Protein AF-A0A832USH7-F1 (afdb_monomer)

pLDDT: mean 80.61, std 22.64, range [27.3, 98.69]

Foldseek 3Di:
DPFDWDFPDKDFDADPNDGPDIDTDTDGPPDDDDDDDPPPDDPPVCQLLQKKKKKKFFFDALQKGKAWPDKPPPVFDKDFDPVQRDGGYTIIMTMDNPQKMKTKMWIAAWGKMKMWMAGDQDADPVRHTDWHWKFWQFKDKVNHTQHNHTDIGTPVRTRMDMDTDHHRDMIMIITGIGRDDPVSVVPD

Radius of gyration: 17.92 Å; Cα contacts (8 Å, |Δi|>4): 431; chains: 1; bounding box: 54×32×53 Å

Nearest PDB structures (foldseek):
  4qaw-assembly7_G  TM=4.036E-01  e=2.651E+00  Paenibacillus barcinonensis
  4qaw-assembly5_E  TM=2.917E-01  e=1.316E+00  Paenibacillus barcinonensis
  8ts6-assembly1_B  TM=2.387E-01  e=6.899E-01  uncultured cyanophage
  4qaw-assembly1_A  TM=2.150E-01  e=1.919E+00  Paenibacillus barcinonensis
  4qaw-assembly3_C  TM=2.131E-01  e=2.381E+00  Paenibacillus barcinonensis

Secondary structure (DSSP, 8-state):
----EEEEEEEEEEETTEEEEEEEEEEE--PPS-S----PPPPGGGHHHH-EEEEEEEESSTT-EEEEEEES-TT---B--GGGEETTEEEEEEEE-SSEEEEEEEEESSEEEEEEEEE---B-TT-PBP--EEEEEEEEETTEEEE-S-EEEESSS-EEEEEEE-TT-EEEEEEEEEE--GGGGS--

Solvent-accessible surface area (backbone atoms only — not comparable to full-atom values): 10540 Å² total; per-residue (Å²): 135,88,68,58,73,45,72,77,45,72,49,75,43,69,58,96,88,37,80,79,42,73,53,59,46,66,44,67,68,86,68,83,88,88,72,75,88,76,78,75,78,74,55,78,88,51,40,69,49,36,26,45,25,39,42,37,29,25,34,55,38,55,80,14,22,65,44,80,76,42,59,73,44,83,83,39,64,74,41,67,53,71,92,47,43,48,72,43,9,34,23,37,37,38,52,39,66,75,39,54,44,44,37,32,33,31,29,38,50,58,30,36,37,38,38,34,43,22,21,51,92,44,57,51,97,85,67,48,75,54,93,41,51,27,30,36,41,36,30,27,50,72,86,42,76,80,36,83,50,82,36,83,22,22,56,90,51,49,53,73,48,76,45,80,42,49,59,67,39,73,48,39,39,40,38,31,40,42,50,66,42,83,67,76,71,70,79,122

Mean predicted aligned error: 10.5 Å

Sequence (188 aa):
LITHNKPIKYKKEVEDGEIIKIEAQWGPISYQSNYEDVEIAIPPELKPFTTARFDIKNKGTENNQIKILKNTDNKSKPRTPKWFTNKEGQGTIIESTKGKINIELQCINKGTLEIATRSIDFRDKNKKRIPLNIDLKKLTINNQPQINKNTLITHNKPIRFKKDVENNEIIKIEAEWAPITNKSLLED

Structure (mmCIF, N/CA/C/O backbone):
data_AF-A0A832USH7-F1
#
_entry.id   AF-A0A832USH7-F1
#
loop_
_atom_site.group_PDB
_atom_site.id
_atom_site.type_symbol
_atom_site.label_atom_id
_atom_site.label_alt_id
_atom_site.label_comp_id
_atom_site.label_asym_id
_atom_site.label_entity_id
_atom_site.label_seq_id
_atom_site.pdbx_PDB_ins_code
_atom_site.Cartn_x
_atom_site.Cartn_y
_atom_site.Cartn_z
_atom_site.occupancy
_atom_site.B_iso_or_equiv
_atom_site.auth_seq_id
_atom_site.auth_comp_id
_atom_site.auth_asym_id
_atom_site.auth_atom_id
_atom_site.pdbx_PDB_model_num
ATOM 1 N N . LEU A 1 1 ? 27.228 -4.276 1.245 1.00 31.11 1 LEU A N 1
ATOM 2 C CA . LEU A 1 1 ? 26.968 -3.653 -0.073 1.00 31.11 1 LEU A CA 1
ATOM 3 C C . LEU A 1 1 ? 25.463 -3.650 -0.315 1.00 31.11 1 LEU A C 1
ATOM 5 O O . LEU A 1 1 ? 24.901 -4.722 -0.479 1.00 31.11 1 LEU A O 1
ATOM 9 N N . ILE A 1 2 ? 24.807 -2.490 -0.292 1.00 27.55 2 ILE A N 1
ATOM 10 C CA . ILE A 1 2 ? 23.398 -2.377 -0.702 1.00 27.55 2 ILE A CA 1
ATOM 11 C C . ILE A 1 2 ? 23.408 -2.085 -2.202 1.00 27.55 2 ILE A C 1
ATOM 13 O O . ILE A 1 2 ? 23.714 -0.973 -2.628 1.00 27.55 2 ILE A O 1
ATOM 17 N N . THR A 1 3 ? 23.152 -3.105 -3.014 1.00 32.62 3 THR A N 1
ATOM 18 C CA . THR A 1 3 ? 23.070 -2.974 -4.469 1.00 32.62 3 THR A CA 1
ATOM 19 C C . THR A 1 3 ? 21.712 -2.391 -4.847 1.00 32.62 3 THR A C 1
ATOM 21 O O . THR A 1 3 ? 20.679 -3.054 -4.792 1.00 32.62 3 THR A O 1
ATOM 24 N N . HIS A 1 4 ? 21.700 -1.117 -5.234 1.00 38.44 4 HIS A N 1
ATOM 25 C CA . HIS A 1 4 ? 20.538 -0.511 -5.874 1.00 38.44 4 HIS A CA 1
ATOM 26 C C . HIS A 1 4 ? 20.452 -1.046 -7.310 1.00 38.44 4 HIS A C 1
ATOM 28 O O . HIS A 1 4 ? 21.306 -0.731 -8.139 1.00 38.44 4 HIS A O 1
ATOM 34 N N . ASN A 1 5 ? 19.435 -1.860 -7.607 1.00 43.97 5 ASN A N 1
ATOM 35 C CA . ASN A 1 5 ? 19.151 -2.288 -8.977 1.00 43.97 5 ASN A CA 1
ATOM 36 C C . ASN A 1 5 ? 18.459 -1.135 -9.716 1.00 43.97 5 ASN A C 1
ATOM 38 O O . ASN A 1 5 ? 17.294 -0.836 -9.458 1.00 43.97 5 ASN A O 1
ATOM 42 N N . LYS A 1 6 ? 19.178 -0.485 -10.631 1.00 50.44 6 LYS A N 1
ATOM 43 C CA . LYS A 1 6 ? 18.637 0.519 -11.563 1.00 50.44 6 LYS A CA 1
ATOM 44 C C . LYS A 1 6 ? 18.750 -0.021 -13.001 1.00 50.44 6 LYS A C 1
ATOM 46 O O . LYS A 1 6 ? 19.550 -0.935 -13.231 1.00 50.44 6 LYS A O 1
ATOM 51 N N . PRO A 1 7 ? 17.946 0.469 -13.965 1.00 44.97 7 PRO A N 1
ATOM 52 C CA . PRO A 1 7 ? 18.051 -0.003 -15.336 1.00 44.97 7 PRO A CA 1
ATOM 53 C C . PRO A 1 7 ? 19.349 0.559 -15.920 1.00 44.97 7 PRO A C 1
ATOM 55 O O . PRO A 1 7 ? 19.532 1.772 -15.976 1.00 44.97 7 PRO A O 1
ATOM 58 N N . ILE A 1 8 ? 20.270 -0.323 -16.302 1.00 48.44 8 ILE A N 1
ATOM 59 C CA . ILE A 1 8 ? 21.566 0.048 -16.889 1.00 48.44 8 ILE A CA 1
ATOM 60 C C . ILE A 1 8 ? 21.385 0.345 -18.382 1.00 48.44 8 ILE A C 1
ATOM 62 O O . ILE A 1 8 ? 22.037 1.230 -18.929 1.00 48.44 8 ILE A O 1
ATOM 66 N N . LYS A 1 9 ? 20.480 -0.387 -19.042 1.00 47.38 9 LYS A N 1
ATOM 67 C CA . LYS A 1 9 ? 20.105 -0.218 -20.451 1.00 47.38 9 LYS A CA 1
ATOM 68 C C . LYS A 1 9 ? 18.634 -0.578 -20.622 1.00 47.38 9 LYS A C 1
ATOM 70 O O . LYS A 1 9 ? 18.135 -1.450 -19.914 1.00 47.38 9 LYS A O 1
ATOM 75 N N . TYR A 1 10 ? 17.948 0.045 -21.571 1.00 48.44 10 TYR A N 1
ATOM 76 C CA . TYR A 1 10 ? 16.643 -0.426 -22.024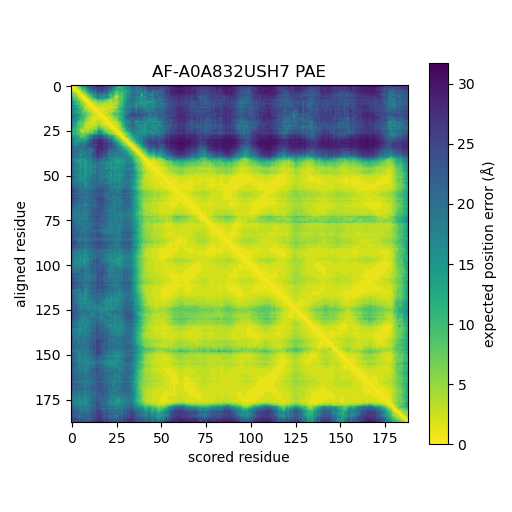 1.00 48.44 10 TYR A CA 1
ATOM 77 C C . TYR A 1 10 ? 16.568 -0.382 -23.548 1.00 48.44 10 TYR A C 1
ATOM 79 O O . TYR A 1 10 ? 17.162 0.488 -24.184 1.00 48.44 10 TYR A O 1
ATOM 87 N N . LYS A 1 11 ? 15.844 -1.335 -24.128 1.00 50.16 11 LYS A N 1
ATOM 88 C CA . LYS A 1 11 ? 15.485 -1.372 -25.542 1.00 50.16 11 LYS A CA 1
ATOM 89 C C . LYS A 1 11 ? 13.979 -1.178 -25.635 1.00 50.16 11 LYS A C 1
ATOM 91 O O . LYS A 1 11 ? 13.231 -1.835 -24.915 1.00 50.16 11 LYS A O 1
ATOM 96 N N . LYS A 1 12 ? 13.545 -0.266 -26.502 1.00 54.38 12 LYS A N 1
ATOM 97 C CA . LYS A 1 12 ? 12.137 -0.119 -26.871 1.00 54.38 12 LYS A CA 1
ATOM 98 C C . LYS A 1 12 ? 11.927 -0.710 -28.257 1.00 54.38 12 LYS A C 1
ATOM 100 O O . LYS A 1 12 ? 12.731 -0.464 -29.154 1.00 54.38 12 LYS A O 1
ATOM 105 N N . GLU A 1 13 ? 10.867 -1.477 -28.407 1.00 59.94 13 GLU A N 1
ATOM 106 C CA . GLU A 1 13 ? 10.355 -1.912 -29.697 1.00 59.94 13 GLU A CA 1
ATOM 107 C C . GLU A 1 13 ? 9.170 -1.018 -30.040 1.00 59.94 13 GLU A C 1
ATOM 109 O O . GLU A 1 13 ? 8.291 -0.798 -29.198 1.00 59.94 13 GLU A O 1
ATOM 114 N N . VAL A 1 14 ? 9.217 -0.430 -31.234 1.00 60.03 14 VAL A N 1
ATOM 115 C CA . VAL A 1 14 ? 8.237 0.547 -31.701 1.00 60.03 14 VAL A CA 1
ATOM 116 C C . VAL A 1 14 ? 7.675 0.072 -33.031 1.00 60.03 14 VAL A C 1
ATOM 118 O O . VAL A 1 14 ? 8.445 -0.149 -33.961 1.00 60.03 14 VAL A O 1
ATOM 121 N N . GLU A 1 15 ? 6.354 -0.036 -33.113 1.00 47.81 15 GLU A N 1
ATOM 122 C CA . GLU A 1 15 ? 5.607 -0.364 -34.329 1.00 47.81 15 GLU A CA 1
ATOM 123 C C . GLU A 1 15 ? 4.553 0.729 -34.533 1.00 47.81 15 GLU A C 1
ATOM 125 O O . GLU A 1 15 ? 3.874 1.116 -33.585 1.00 47.81 15 GLU A O 1
ATOM 130 N N . ASP A 1 16 ? 4.505 1.334 -35.723 1.00 67.19 16 ASP A N 1
ATOM 131 C CA . ASP A 1 16 ? 3.613 2.461 -36.055 1.00 67.19 16 ASP A CA 1
ATOM 132 C C . ASP A 1 16 ? 3.655 3.651 -35.073 1.00 67.19 16 ASP A C 1
ATOM 134 O O . ASP A 1 16 ? 2.667 4.339 -34.811 1.00 67.19 16 ASP A O 1
ATOM 138 N N . GLY A 1 17 ? 4.836 3.914 -34.504 1.00 56.31 17 GLY A N 1
ATOM 139 C CA . GLY A 1 17 ? 5.029 4.967 -33.503 1.00 56.31 17 GLY A CA 1
ATOM 140 C C . GLY A 1 17 ? 4.512 4.608 -32.103 1.00 56.31 17 GLY A C 1
ATOM 141 O O . GLY A 1 17 ? 4.583 5.440 -31.197 1.00 56.31 17 GLY A O 1
ATOM 142 N N . GLU A 1 18 ? 4.035 3.381 -31.895 1.00 41.88 18 GLU A N 1
ATOM 143 C CA . GLU A 1 18 ? 3.605 2.849 -30.604 1.00 41.88 18 GLU A CA 1
ATOM 144 C C . GLU A 1 18 ? 4.704 2.008 -29.961 1.00 41.88 18 GLU A C 1
ATOM 146 O O . GLU A 1 18 ? 5.310 1.157 -30.603 1.00 41.88 18 GLU A O 1
ATOM 151 N N . ILE A 1 19 ? 4.959 2.216 -28.667 1.00 53.84 19 ILE A N 1
ATOM 152 C CA . ILE A 1 19 ? 5.867 1.346 -27.915 1.00 53.84 19 ILE A CA 1
ATOM 153 C C . ILE A 1 19 ? 5.129 0.040 -27.619 1.00 53.84 19 ILE A C 1
ATOM 155 O O . ILE A 1 19 ? 4.262 0.005 -26.746 1.00 53.84 19 ILE A O 1
ATOM 159 N N . ILE A 1 20 ? 5.501 -1.028 -28.317 1.00 52.72 20 ILE A N 1
ATOM 160 C CA . ILE A 1 20 ? 4.894 -2.355 -28.155 1.00 52.72 20 ILE A CA 1
ATOM 161 C C . ILE A 1 20 ? 5.632 -3.212 -27.122 1.00 52.72 20 ILE A C 1
ATOM 163 O O . ILE A 1 20 ? 5.050 -4.122 -26.531 1.00 52.72 20 ILE A O 1
ATOM 167 N N . LYS A 1 21 ? 6.906 -2.899 -26.846 1.00 45.56 21 LYS A N 1
ATOM 168 C CA . LYS A 1 21 ? 7.727 -3.637 -25.881 1.00 45.56 21 LYS A CA 1
ATOM 169 C C . LYS A 1 21 ? 8.823 -2.755 -25.296 1.00 45.56 21 LYS A C 1
ATOM 171 O O . LYS A 1 21 ? 9.449 -1.973 -26.007 1.00 45.56 21 LYS A O 1
ATOM 176 N N . ILE A 1 22 ? 9.089 -2.910 -24.002 1.00 49.06 22 ILE A N 1
ATOM 177 C CA . ILE A 1 22 ? 10.276 -2.353 -23.349 1.00 49.06 22 ILE A CA 1
ATOM 178 C C . ILE A 1 22 ? 10.991 -3.494 -22.632 1.00 49.06 22 ILE A C 1
ATOM 180 O O . ILE A 1 22 ? 10.431 -4.112 -21.730 1.00 49.06 22 ILE A O 1
ATOM 184 N N . GLU A 1 23 ? 12.236 -3.752 -23.015 1.00 46.38 23 GLU A N 1
ATOM 185 C CA . GLU A 1 23 ? 13.129 -4.676 -22.322 1.00 46.38 23 GLU A CA 1
ATOM 186 C C . GLU A 1 23 ? 14.168 -3.863 -21.558 1.00 46.38 23 GLU A C 1
ATOM 188 O O . GLU A 1 23 ? 14.978 -3.157 -22.157 1.00 46.38 23 GLU A O 1
ATOM 193 N N . ALA A 1 24 ? 14.143 -3.938 -20.230 1.00 49.53 24 ALA A N 1
ATOM 194 C CA . ALA A 1 24 ? 15.111 -3.262 -19.377 1.00 49.53 24 ALA A CA 1
ATOM 195 C C . ALA A 1 24 ? 16.115 -4.273 -18.810 1.00 49.53 24 ALA A C 1
ATOM 197 O O . ALA A 1 24 ? 15.739 -5.272 -18.195 1.00 49.53 24 ALA A O 1
ATOM 198 N N . GLN A 1 25 ? 17.405 -3.996 -18.992 1.00 44.72 25 GLN A N 1
ATOM 199 C CA .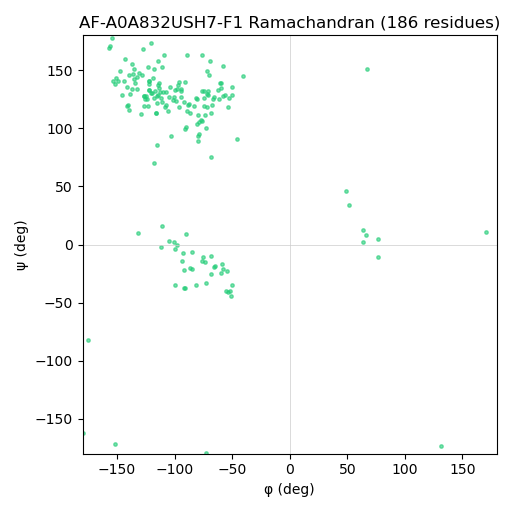 GLN A 1 25 ? 18.483 -4.717 -18.331 1.00 44.72 25 GLN A CA 1
ATOM 200 C C . GLN A 1 25 ? 18.793 -4.027 -17.002 1.00 44.72 25 GLN A C 1
ATOM 202 O O . GLN A 1 25 ? 19.268 -2.890 -16.960 1.00 44.72 25 GLN A O 1
ATOM 207 N N . TRP A 1 26 ? 18.536 -4.739 -15.912 1.00 54.25 26 TRP A N 1
ATOM 208 C CA . TRP A 1 26 ? 18.779 -4.279 -14.549 1.00 54.25 26 TRP A CA 1
ATOM 209 C C . TRP A 1 26 ? 20.114 -4.821 -14.051 1.00 54.25 26 TRP A C 1
ATOM 211 O O . TRP A 1 26 ? 20.413 -5.998 -14.246 1.00 54.25 26 TRP A O 1
ATOM 221 N N . GLY A 1 27 ? 20.907 -3.994 -13.378 1.00 43.22 27 GLY A N 1
ATOM 222 C CA . GLY A 1 27 ? 22.123 -4.473 -12.730 1.00 43.22 27 GLY A CA 1
ATOM 223 C C . GLY A 1 27 ? 22.584 -3.577 -11.583 1.00 43.22 27 GLY A C 1
ATOM 224 O O . GLY A 1 27 ? 22.044 -2.482 -11.396 1.00 43.22 27 GLY A O 1
ATOM 225 N N . PRO A 1 28 ? 23.557 -4.057 -10.790 1.00 40.00 28 PRO A N 1
ATOM 226 C CA . PRO A 1 28 ? 24.107 -3.309 -9.674 1.00 40.00 28 PRO A CA 1
ATOM 227 C C . PRO A 1 28 ? 24.973 -2.157 -10.191 1.00 40.00 28 PRO A C 1
ATOM 229 O O . PRO A 1 28 ? 25.880 -2.361 -10.994 1.00 40.00 28 PRO A O 1
ATOM 232 N N . ILE A 1 29 ? 24.730 -0.945 -9.695 1.00 42.75 29 ILE A N 1
ATOM 233 C CA . ILE A 1 29 ? 25.687 0.152 -9.849 1.00 42.75 29 ILE A CA 1
ATOM 234 C C . ILE A 1 29 ? 26.767 -0.047 -8.778 1.00 42.75 29 ILE A C 1
ATOM 236 O O . ILE A 1 29 ? 26.532 0.232 -7.603 1.00 42.75 29 ILE A O 1
ATOM 240 N N . SER A 1 30 ? 27.947 -0.540 -9.157 1.00 35.12 30 SER A N 1
ATOM 241 C CA . SER A 1 30 ? 29.139 -0.426 -8.314 1.00 35.12 30 SER A CA 1
ATOM 242 C C . SER A 1 30 ? 29.714 0.979 -8.489 1.00 35.12 30 SER A C 1
ATOM 244 O O . SER A 1 30 ? 30.527 1.209 -9.381 1.00 35.12 30 SER A O 1
ATOM 246 N N . TYR A 1 31 ? 29.260 1.934 -7.678 1.00 37.69 31 TYR A N 1
ATOM 247 C CA . TYR A 1 31 ? 29.913 3.237 -7.568 1.00 37.69 31 TYR A CA 1
ATOM 248 C C . TYR A 1 31 ? 30.754 3.253 -6.296 1.00 37.69 31 TYR A C 1
ATOM 250 O O . TYR A 1 31 ? 30.249 2.958 -5.211 1.00 37.69 31 TYR A O 1
ATOM 258 N N . GLN A 1 32 ? 32.045 3.553 -6.447 1.00 32.69 32 GLN A N 1
ATOM 259 C CA . GLN A 1 32 ? 32.922 3.842 -5.319 1.00 32.69 32 GLN A CA 1
ATOM 260 C C . GLN A 1 32 ? 32.317 5.002 -4.518 1.00 32.69 32 GLN A C 1
ATOM 262 O O . GLN A 1 32 ? 31.912 6.024 -5.073 1.00 32.69 32 GLN A O 1
ATOM 267 N N . SER A 1 33 ? 32.202 4.771 -3.213 1.00 37.88 33 SER A N 1
ATOM 268 C CA . SER A 1 33 ? 31.728 5.708 -2.201 1.00 37.88 33 SER A CA 1
ATOM 269 C C . SER A 1 33 ? 32.448 7.047 -2.319 1.00 37.88 33 SER A C 1
ATOM 271 O O . SER A 1 33 ? 33.675 7.033 -2.361 1.00 37.88 33 SER A O 1
ATOM 273 N N . ASN A 1 34 ? 31.683 8.148 -2.375 1.00 27.30 34 ASN A N 1
ATOM 274 C CA . ASN A 1 34 ? 31.989 9.478 -1.801 1.00 27.30 34 ASN A CA 1
ATOM 275 C C . ASN A 1 34 ? 31.011 10.594 -2.244 1.00 27.30 34 ASN A C 1
ATOM 277 O O . ASN A 1 34 ? 31.263 11.758 -1.958 1.00 27.30 34 ASN A O 1
ATOM 281 N N . TYR A 1 35 ? 29.881 10.283 -2.889 1.00 32.34 35 TYR A N 1
ATOM 282 C CA . TYR A 1 35 ? 28.872 11.286 -3.253 1.00 32.34 35 TYR A CA 1
ATOM 283 C C . TYR A 1 35 ? 27.507 10.938 -2.656 1.00 32.34 35 TYR A C 1
ATOM 285 O O . TYR A 1 35 ? 27.124 9.767 -2.639 1.00 32.34 35 TYR A O 1
ATOM 293 N N . GLU A 1 36 ? 26.819 11.967 -2.146 1.00 34.38 36 GLU A N 1
ATOM 294 C CA . GLU A 1 36 ? 25.436 11.947 -1.651 1.00 34.38 36 GLU A CA 1
ATOM 295 C C . GLU A 1 36 ? 24.533 11.103 -2.558 1.00 34.38 36 GLU A C 1
ATOM 297 O O . GLU A 1 36 ? 24.739 11.090 -3.769 1.00 34.38 36 GLU A O 1
ATOM 302 N N . ASP A 1 37 ? 23.548 10.403 -1.983 1.00 36.12 37 ASP A N 1
ATOM 303 C CA . ASP A 1 37 ? 22.602 9.531 -2.691 1.00 36.12 37 ASP A CA 1
ATOM 304 C C . ASP A 1 37 ? 22.035 10.201 -3.961 1.00 36.12 37 ASP A C 1
ATOM 306 O O . ASP A 1 37 ? 21.007 10.882 -3.926 1.00 36.12 37 ASP A O 1
ATOM 310 N N . VAL A 1 38 ? 22.689 10.001 -5.112 1.00 35.72 38 VAL A N 1
ATOM 311 C CA . VAL A 1 38 ? 22.235 10.583 -6.375 1.00 35.72 38 VAL A CA 1
ATOM 312 C C . VAL A 1 38 ? 20.992 9.814 -6.804 1.00 35.72 38 VAL A C 1
ATOM 314 O O . VAL A 1 38 ? 21.032 8.695 -7.339 1.00 35.72 38 VAL A O 1
ATOM 317 N N . GLU A 1 39 ? 19.842 10.420 -6.539 1.00 45.62 39 GLU A N 1
ATOM 318 C CA . GLU A 1 39 ? 18.535 9.978 -6.993 1.00 45.62 39 GLU A CA 1
ATOM 319 C C . GLU A 1 39 ? 18.448 10.165 -8.519 1.00 45.62 39 GLU A C 1
ATOM 321 O O . GLU A 1 39 ? 17.842 11.105 -9.022 1.00 45.62 39 GLU A O 1
ATOM 326 N N . ILE A 1 40 ? 19.111 9.286 -9.283 1.00 47.88 40 ILE A N 1
ATOM 327 C CA . ILE A 1 40 ? 19.001 9.258 -10.750 1.00 47.88 40 ILE A CA 1
ATOM 328 C C . ILE A 1 40 ? 17.514 9.160 -11.108 1.00 47.88 40 ILE A C 1
ATOM 330 O O . ILE A 1 40 ? 16.850 8.190 -10.728 1.00 47.88 40 ILE A O 1
ATOM 334 N N . ALA A 1 41 ? 17.003 10.169 -11.812 1.00 58.38 41 ALA A N 1
ATOM 335 C CA . ALA A 1 41 ? 15.604 10.249 -12.196 1.00 58.38 41 ALA A CA 1
ATOM 336 C C . ALA A 1 41 ? 15.226 9.058 -13.090 1.00 58.38 41 ALA A C 1
ATOM 338 O O . ALA A 1 41 ? 15.848 8.818 -14.123 1.00 58.38 41 ALA A O 1
ATOM 339 N N . ILE A 1 42 ? 14.193 8.310 -12.695 1.00 63.78 42 ILE A N 1
ATOM 340 C CA . ILE A 1 42 ? 13.600 7.265 -13.537 1.00 63.78 42 ILE A CA 1
ATOM 341 C C . ILE A 1 42 ? 12.938 7.965 -14.734 1.00 63.78 42 ILE A C 1
ATOM 343 O O . ILE A 1 42 ? 12.094 8.842 -14.496 1.00 63.78 42 ILE A O 1
ATOM 347 N N . PRO A 1 43 ? 13.278 7.597 -15.988 1.00 70.00 43 PRO A N 1
ATOM 348 C CA . PRO A 1 43 ? 12.612 8.135 -17.168 1.00 70.00 43 PRO A CA 1
ATOM 349 C C . PRO A 1 43 ? 11.087 8.030 -17.020 1.00 70.00 43 PRO A C 1
ATOM 351 O O . PRO A 1 43 ? 10.604 6.992 -16.548 1.00 70.00 43 PRO A O 1
ATOM 354 N N . PRO A 1 44 ? 10.309 9.077 -17.354 1.00 75.31 44 PRO A N 1
ATOM 355 C CA . PRO A 1 44 ? 8.858 9.076 -17.176 1.00 75.31 44 PRO A CA 1
ATOM 356 C C . PRO A 1 44 ? 8.159 7.838 -17.752 1.00 75.31 44 PRO A C 1
ATOM 358 O O . PRO A 1 44 ? 7.221 7.332 -17.138 1.00 75.31 44 PRO A O 1
ATOM 361 N N . GLU 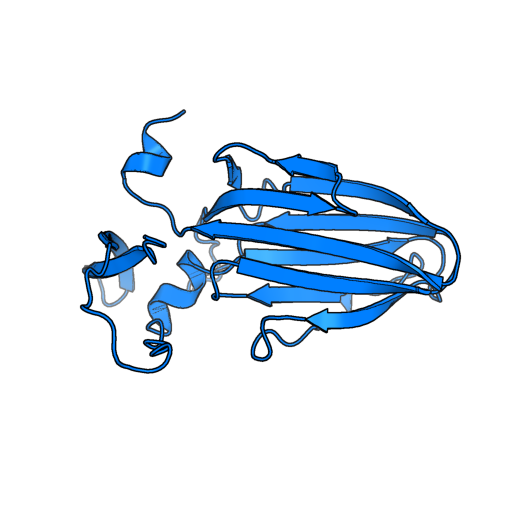A 1 45 ? 8.662 7.314 -18.868 1.00 76.44 45 GLU A N 1
ATOM 362 C CA . GLU A 1 45 ? 8.137 6.147 -19.583 1.00 76.44 45 GLU A CA 1
ATOM 363 C C . GLU A 1 45 ? 8.326 4.841 -18.800 1.00 76.44 45 GLU A C 1
ATOM 365 O O . GLU A 1 45 ? 7.568 3.890 -18.978 1.00 76.44 45 GLU A O 1
ATOM 370 N N . LEU A 1 46 ? 9.323 4.792 -17.911 1.00 78.81 46 LEU A N 1
ATOM 371 C CA . LEU A 1 46 ? 9.640 3.617 -17.099 1.00 78.81 46 LEU A CA 1
ATOM 372 C C . L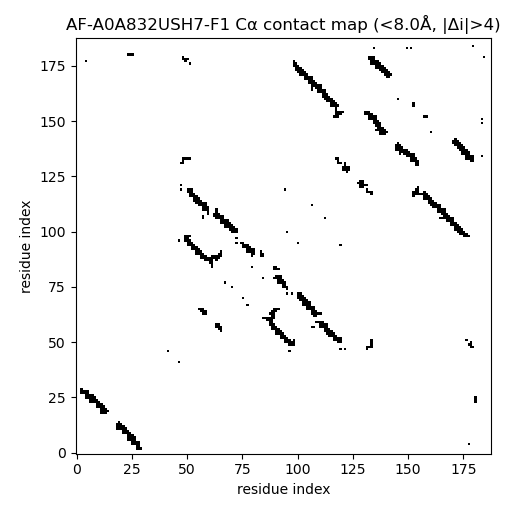EU A 1 46 ? 8.971 3.638 -15.724 1.00 78.81 46 LEU A C 1
ATOM 374 O O . LEU A 1 46 ? 8.902 2.595 -15.074 1.00 78.81 46 LEU A O 1
ATOM 378 N N . LYS A 1 47 ? 8.440 4.787 -15.281 1.00 84.75 47 LYS A N 1
ATOM 379 C CA . LYS A 1 47 ? 7.741 4.897 -13.989 1.00 84.75 47 LYS A CA 1
ATOM 380 C C . LYS A 1 47 ? 6.652 3.835 -13.812 1.00 84.75 47 LYS A C 1
ATOM 382 O O . LYS A 1 47 ? 6.629 3.227 -12.742 1.00 84.75 47 LYS A O 1
ATOM 387 N N . PRO A 1 48 ? 5.794 3.535 -14.809 1.00 84.81 48 PRO A N 1
ATOM 388 C CA . PRO A 1 48 ? 4.779 2.496 -14.659 1.00 84.81 48 PRO A CA 1
ATOM 389 C C . PRO A 1 48 ? 5.341 1.141 -14.210 1.00 84.81 48 PRO A C 1
ATOM 391 O O . PRO A 1 48 ? 4.774 0.501 -13.329 1.00 84.81 48 PRO A O 1
ATOM 394 N N . PHE A 1 49 ? 6.494 0.746 -14.752 1.00 83.75 49 PHE A N 1
ATOM 395 C CA . PHE A 1 49 ? 7.133 -0.551 -14.514 1.00 83.75 49 PHE A CA 1
ATOM 396 C C . PHE A 1 49 ? 7.830 -0.652 -13.153 1.00 83.75 49 PHE A C 1
ATOM 398 O O . PHE A 1 49 ? 8.177 -1.746 -12.715 1.00 83.75 49 PHE A O 1
ATOM 405 N N . THR A 1 50 ? 8.044 0.479 -12.478 1.00 87.12 50 THR A N 1
ATOM 406 C CA . THR A 1 50 ? 8.684 0.545 -11.158 1.00 87.12 50 THR A CA 1
ATOM 407 C C . THR A 1 50 ? 7.724 0.978 -10.051 1.00 87.12 50 THR A C 1
ATOM 409 O O . THR A 1 50 ? 8.134 1.048 -8.890 1.00 87.12 50 THR A O 1
ATOM 412 N N . THR A 1 51 ? 6.461 1.286 -10.374 1.00 92.94 51 THR A N 1
ATOM 413 C CA . THR A 1 51 ? 5.517 1.854 -9.405 1.00 92.94 51 THR A CA 1
ATOM 414 C C . THR A 1 51 ? 4.764 0.773 -8.635 1.00 92.94 51 THR A C 1
ATOM 416 O O . THR A 1 51 ? 3.987 0.013 -9.217 1.00 92.94 51 THR A O 1
ATOM 419 N N . ALA A 1 52 ? 4.911 0.775 -7.310 1.00 95.56 52 ALA A N 1
ATOM 420 C CA . ALA A 1 52 ? 3.999 0.080 -6.409 1.00 95.56 52 ALA A CA 1
ATOM 421 C C . ALA A 1 52 ? 2.862 1.006 -5.978 1.00 95.56 52 ALA A C 1
ATOM 423 O O . ALA A 1 52 ? 3.073 2.187 -5.691 1.00 95.56 52 ALA A O 1
ATOM 424 N N . ARG A 1 53 ? 1.656 0.448 -5.912 1.00 97.12 53 ARG A N 1
ATOM 425 C CA . ARG A 1 53 ? 0.431 1.109 -5.475 1.00 97.12 53 ARG A CA 1
ATOM 426 C C . ARG A 1 53 ? -0.107 0.434 -4.218 1.00 97.12 53 ARG A C 1
ATOM 428 O O . ARG A 1 53 ? -0.281 -0.783 -4.186 1.00 97.12 53 ARG A O 1
ATOM 435 N N . PHE A 1 54 ? -0.439 1.249 -3.228 1.00 98.12 54 PHE A N 1
ATOM 436 C CA . PHE A 1 54 ? -1.044 0.856 -1.964 1.00 98.12 54 PHE A CA 1
ATOM 437 C C . PHE A 1 54 ? -2.432 1.483 -1.881 1.00 98.12 54 PHE A C 1
ATOM 439 O O . PHE A 1 54 ? -2.561 2.703 -1.797 1.00 98.12 54 PHE A O 1
ATOM 446 N N . ASP A 1 55 ? -3.461 0.644 -1.915 1.00 98.38 55 ASP A N 1
ATOM 447 C CA . ASP A 1 55 ? -4.840 1.047 -1.650 1.00 98.38 55 ASP A CA 1
ATOM 448 C C . ASP A 1 55 ? -5.146 0.751 -0.184 1.00 98.38 55 ASP A C 1
ATOM 450 O O . ASP A 1 55 ? -5.088 -0.408 0.222 1.00 98.38 55 ASP A O 1
ATOM 454 N N . ILE A 1 56 ? -5.467 1.773 0.603 1.00 98.50 56 ILE A N 1
ATOM 455 C CA . ILE A 1 56 ? -5.667 1.649 2.047 1.00 98.50 56 ILE A CA 1
ATOM 456 C C . ILE A 1 56 ? -7.022 2.236 2.421 1.00 98.50 56 ILE A C 1
ATOM 458 O O . ILE A 1 56 ? -7.315 3.379 2.078 1.00 98.50 56 ILE A O 1
ATOM 462 N N . LYS A 1 57 ? -7.847 1.483 3.146 1.00 98.56 57 LYS A N 1
ATOM 463 C CA . LYS A 1 57 ? -9.159 1.952 3.599 1.00 98.56 57 LYS A CA 1
ATOM 464 C C . LYS A 1 57 ? -9.508 1.376 4.964 1.00 98.56 57 LYS A C 1
ATOM 466 O O . LYS A 1 57 ? -9.474 0.165 5.138 1.00 98.56 57 LYS A O 1
ATOM 471 N N . ASN A 1 58 ? -9.883 2.237 5.905 1.00 98.56 58 ASN A N 1
ATOM 472 C CA . ASN A 1 58 ? -10.543 1.819 7.140 1.00 98.56 58 ASN A CA 1
ATOM 473 C C . ASN A 1 58 ? -12.049 1.735 6.869 1.00 98.56 58 ASN A C 1
ATOM 475 O O . ASN A 1 58 ? -12.660 2.759 6.563 1.00 98.56 58 ASN A O 1
ATOM 479 N N . LYS A 1 59 ? -12.626 0.532 6.912 1.00 98.50 59 LYS A N 1
ATOM 480 C CA . LYS A 1 59 ? -14.046 0.300 6.638 1.00 98.50 59 LYS A CA 1
ATOM 481 C C . LYS A 1 59 ? -14.883 0.297 7.913 1.00 98.50 59 LYS A C 1
ATOM 483 O O . LYS A 1 59 ? -14.551 -0.395 8.864 1.00 98.50 59 LYS A O 1
ATOM 488 N N . GLY A 1 60 ? -16.005 1.000 7.899 1.00 98.06 60 GLY A N 1
ATOM 489 C CA . GLY A 1 60 ? -17.013 0.974 8.956 1.00 98.06 60 GLY A CA 1
ATOM 490 C C . GLY A 1 60 ? -18.211 1.815 8.541 1.00 98.06 60 GLY A C 1
ATOM 491 O O . GLY A 1 60 ? -19.178 1.306 7.988 1.00 98.06 60 GLY A O 1
ATOM 492 N N . THR A 1 61 ? -18.098 3.121 8.743 1.00 97.81 61 THR A N 1
ATOM 493 C CA . THR A 1 61 ? -19.064 4.142 8.323 1.00 97.81 61 THR A CA 1
ATOM 494 C C . THR A 1 61 ? -18.399 5.140 7.377 1.00 97.81 61 THR A C 1
ATOM 496 O O . THR A 1 61 ? -17.181 5.144 7.224 1.00 97.81 61 THR A O 1
ATOM 499 N N . GLU A 1 62 ? -19.166 6.052 6.787 1.00 97.56 62 GLU A N 1
ATOM 500 C CA . GLU A 1 62 ? -18.642 7.149 5.957 1.00 97.56 62 GLU A CA 1
ATOM 501 C C . GLU A 1 62 ? -17.639 8.065 6.684 1.00 97.56 62 GLU A C 1
ATOM 503 O O . GLU A 1 62 ? -16.796 8.699 6.044 1.00 97.56 62 GLU A O 1
ATOM 508 N N . ASN A 1 63 ? -17.676 8.073 8.020 1.00 97.56 63 ASN A N 1
ATOM 509 C CA . ASN A 1 63 ? -16.750 8.814 8.873 1.00 97.56 63 ASN A CA 1
ATOM 510 C C . ASN A 1 63 ? -15.445 8.049 9.154 1.00 97.56 63 ASN A C 1
ATOM 512 O O . ASN A 1 63 ? -14.529 8.599 9.770 1.00 97.56 63 ASN A O 1
ATOM 516 N N . ASN A 1 64 ? -15.331 6.785 8.738 1.00 98.44 64 ASN A N 1
ATOM 517 C CA . ASN A 1 64 ? -14.084 6.036 8.842 1.00 98.44 64 ASN A CA 1
ATOM 518 C C . ASN A 1 64 ? -13.108 6.497 7.762 1.00 98.44 64 ASN A C 1
ATOM 520 O O . ASN A 1 64 ? -13.433 6.587 6.578 1.00 98.44 64 ASN A O 1
ATOM 524 N N . GLN A 1 65 ? -11.878 6.762 8.178 1.00 97.69 65 GLN A N 1
ATOM 525 C CA . GLN A 1 65 ? -10.804 7.181 7.287 1.00 97.69 65 GLN A CA 1
ATOM 526 C C . GLN A 1 65 ? -9.452 6.796 7.885 1.00 97.69 65 GLN A C 1
ATOM 528 O O . GLN A 1 65 ? -9.367 6.260 8.994 1.00 97.69 65 GLN A O 1
ATOM 533 N N . ILE A 1 66 ? -8.387 7.089 7.147 1.00 98.25 66 ILE A N 1
ATOM 534 C CA . ILE A 1 66 ? -7.022 7.031 7.658 1.00 98.25 66 ILE A CA 1
ATOM 535 C C . ILE A 1 66 ? -6.384 8.418 7.608 1.00 98.25 66 ILE A C 1
ATOM 537 O O . ILE A 1 66 ? -6.682 9.220 6.723 1.00 98.25 66 ILE A O 1
ATOM 541 N N . LYS A 1 67 ? -5.449 8.676 8.516 1.00 98.06 67 LYS A N 1
ATOM 542 C CA . LYS A 1 67 ? -4.567 9.842 8.479 1.00 98.06 67 LYS A CA 1
ATOM 543 C C . LYS A 1 67 ? -3.133 9.366 8.295 1.00 98.06 67 LYS A C 1
ATOM 545 O O . LYS A 1 67 ? -2.633 8.607 9.116 1.00 98.06 67 LYS A O 1
ATOM 550 N N . ILE A 1 68 ? -2.463 9.811 7.235 1.00 97.50 68 ILE A N 1
ATOM 551 C CA . ILE A 1 68 ? -1.039 9.516 7.033 1.00 97.50 68 ILE A CA 1
ATOM 552 C C . ILE A 1 68 ? -0.224 10.381 7.995 1.00 97.50 68 ILE A C 1
ATOM 554 O O . ILE A 1 68 ? -0.293 11.607 7.938 1.00 97.50 68 ILE A O 1
ATOM 558 N N . LEU A 1 69 ? 0.527 9.735 8.884 1.00 97.19 69 LEU A N 1
ATOM 559 C CA . LEU A 1 69 ? 1.434 10.378 9.835 1.00 97.19 69 LEU A CA 1
ATOM 560 C C . LEU A 1 69 ? 2.848 10.489 9.258 1.00 97.19 69 LEU A C 1
ATOM 562 O O . LEU A 1 69 ? 3.525 11.494 9.459 1.00 97.19 69 LEU A O 1
ATOM 566 N N . LYS A 1 70 ? 3.286 9.467 8.513 1.00 95.81 70 LYS A N 1
ATOM 567 C CA . LYS A 1 70 ? 4.614 9.412 7.895 1.00 95.81 70 LYS A CA 1
ATOM 568 C C . LYS A 1 70 ? 4.557 8.729 6.537 1.00 95.81 70 LYS A C 1
ATOM 570 O O . LYS A 1 70 ? 3.890 7.710 6.378 1.00 95.81 70 LYS A O 1
ATOM 575 N N . ASN A 1 71 ? 5.320 9.259 5.586 1.00 95.31 71 ASN A N 1
ATOM 576 C CA . ASN A 1 71 ? 5.622 8.621 4.310 1.00 95.31 71 ASN A CA 1
ATOM 577 C C . ASN A 1 71 ? 7.091 8.896 3.951 1.00 95.31 71 ASN A C 1
ATOM 579 O O . ASN A 1 71 ? 7.493 10.051 3.832 1.00 95.31 71 ASN A O 1
ATOM 583 N N . THR A 1 72 ? 7.906 7.850 3.793 1.00 93.44 72 THR A N 1
ATOM 584 C CA . THR A 1 72 ? 9.334 7.997 3.440 1.00 93.44 72 THR A CA 1
ATOM 585 C C . THR A 1 72 ? 9.590 8.356 1.976 1.00 93.44 72 THR A C 1
ATOM 587 O O . THR A 1 72 ? 10.733 8.638 1.604 1.00 93.44 72 THR A O 1
ATOM 590 N N . ASP A 1 73 ? 8.570 8.285 1.125 1.00 91.50 73 ASP A N 1
ATOM 591 C CA . ASP A 1 73 ? 8.605 8.827 -0.228 1.00 91.50 73 ASP A CA 1
ATOM 592 C C . ASP A 1 73 ? 7.823 10.145 -0.261 1.00 91.50 73 ASP A C 1
ATOM 594 O O . ASP A 1 73 ? 6.608 10.173 -0.441 1.00 91.50 73 ASP A O 1
ATOM 598 N N . ASN A 1 74 ? 8.537 11.255 -0.082 1.00 85.31 74 ASN A N 1
ATOM 599 C CA . ASN A 1 74 ? 7.971 12.605 -0.083 1.00 85.31 74 ASN A CA 1
ATOM 600 C C . ASN A 1 74 ? 7.373 13.026 -1.440 1.00 85.31 74 ASN A C 1
ATOM 602 O O . ASN A 1 74 ? 6.572 13.961 -1.488 1.00 85.31 74 ASN A O 1
ATOM 606 N N . LYS A 1 75 ? 7.735 12.349 -2.538 1.00 85.81 75 LYS A N 1
ATOM 607 C CA . LYS A 1 75 ? 7.156 12.581 -3.870 1.00 85.81 75 LYS A CA 1
ATOM 608 C C . LYS A 1 75 ? 5.864 11.788 -4.070 1.00 85.81 75 LYS A C 1
ATOM 610 O O . LYS A 1 75 ? 5.042 12.166 -4.906 1.00 85.81 75 LYS A O 1
ATOM 615 N N . SER A 1 76 ? 5.656 10.732 -3.285 1.00 89.06 76 SER A N 1
ATOM 616 C CA . SER A 1 76 ? 4.427 9.947 -3.273 1.00 89.06 76 SER A CA 1
ATOM 617 C C . SER A 1 76 ? 3.340 10.669 -2.476 1.00 89.06 76 SER A C 1
ATOM 619 O O . SER A 1 76 ? 3.265 10.585 -1.249 1.00 89.06 76 SER A O 1
ATOM 621 N N . LYS A 1 77 ? 2.488 11.421 -3.179 1.00 90.69 77 LYS A N 1
ATOM 622 C CA . LYS A 1 77 ? 1.379 12.157 -2.559 1.00 90.69 77 LYS A CA 1
ATOM 623 C C . LYS A 1 77 ? 0.169 11.233 -2.364 1.00 90.69 77 LYS A C 1
ATOM 625 O O . LYS A 1 77 ? -0.368 10.751 -3.364 1.00 90.69 77 LYS A O 1
ATOM 630 N N . PRO A 1 78 ? -0.295 11.008 -1.119 1.00 95.50 78 PRO A N 1
ATOM 631 C CA . PRO A 1 78 ? -1.534 10.284 -0.874 1.00 95.50 78 PRO A CA 1
ATOM 632 C C . PRO A 1 78 ? -2.715 10.990 -1.546 1.00 95.50 78 PRO A C 1
ATOM 634 O O . PRO A 1 78 ? -2.811 12.218 -1.514 1.00 95.50 78 PRO A O 1
ATOM 637 N N . ARG A 1 79 ? -3.622 10.220 -2.146 1.00 96.44 79 ARG A N 1
ATOM 638 C CA . ARG A 1 79 ? -4.823 10.745 -2.810 1.00 96.44 79 ARG A CA 1
ATOM 639 C C . ARG A 1 79 ? -6.061 9.935 -2.451 1.00 96.44 79 ARG A C 1
ATOM 641 O O . ARG A 1 79 ? -6.006 8.711 -2.414 1.00 96.44 79 ARG A O 1
ATOM 648 N N . THR A 1 80 ? -7.188 10.616 -2.289 1.00 96.62 80 THR A N 1
ATOM 649 C CA . THR A 1 80 ? -8.479 10.015 -1.917 1.00 96.62 80 THR A CA 1
ATOM 650 C C . THR A 1 80 ? -9.458 10.202 -3.075 1.00 96.62 80 THR A C 1
ATOM 652 O O . THR A 1 80 ? -10.150 11.219 -3.146 1.00 96.62 80 THR A O 1
ATOM 655 N N . PRO A 1 81 ? -9.470 9.303 -4.076 1.00 95.25 81 PRO A N 1
ATOM 656 C CA . PRO A 1 81 ? -10.344 9.473 -5.229 1.00 95.25 81 PRO A CA 1
ATOM 657 C C . PRO A 1 81 ? -11.812 9.258 -4.845 1.00 95.25 81 PRO A C 1
ATOM 659 O O . PRO A 1 81 ? -12.126 8.378 -4.048 1.00 95.25 81 PRO A O 1
ATOM 662 N N . LYS A 1 82 ? -12.726 9.997 -5.491 1.00 96.75 82 LYS A N 1
ATOM 663 C CA . LYS A 1 82 ? -14.174 9.949 -5.204 1.00 96.75 82 LYS A CA 1
ATOM 664 C C . LYS A 1 82 ? -14.752 8.531 -5.218 1.00 96.75 82 LYS A C 1
ATOM 666 O O . LYS A 1 82 ? -15.546 8.198 -4.354 1.00 96.75 82 LYS A O 1
ATOM 671 N N . TRP A 1 83 ? -14.322 7.683 -6.156 1.00 95.75 83 TRP A N 1
ATOM 672 C CA . TRP A 1 83 ? -14.800 6.298 -6.253 1.00 95.75 83 TRP A CA 1
ATOM 673 C C . TRP A 1 83 ? -14.386 5.421 -5.061 1.00 95.75 83 TRP A C 1
ATOM 675 O O . TRP A 1 83 ? -14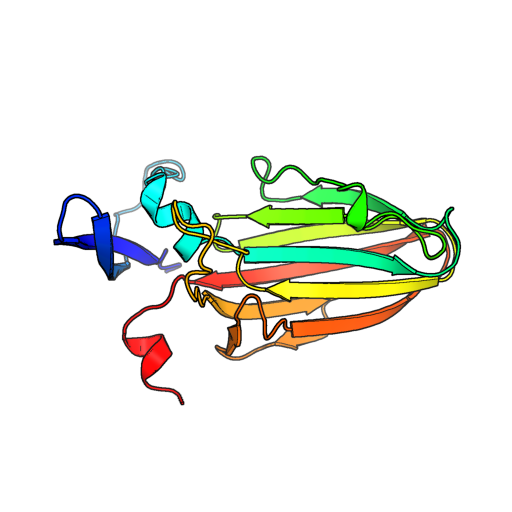.986 4.372 -4.844 1.00 95.75 83 TRP A O 1
ATOM 685 N N . PHE A 1 84 ? -13.368 5.826 -4.295 1.00 96.88 84 PHE A N 1
ATOM 686 C CA . PHE A 1 84 ? -12.876 5.083 -3.135 1.00 96.88 84 PHE A CA 1
ATOM 687 C C . PHE A 1 84 ? -13.433 5.613 -1.801 1.00 96.88 84 PHE A C 1
ATOM 689 O O . PHE A 1 84 ? -13.178 5.029 -0.744 1.00 96.88 84 PHE A O 1
ATOM 696 N N . THR A 1 85 ? -14.263 6.656 -1.858 1.00 97.19 85 THR A N 1
ATOM 697 C CA . THR A 1 85 ? -15.016 7.213 -0.731 1.00 97.19 85 THR A CA 1
ATOM 698 C C . THR A 1 85 ? -16.491 6.857 -0.874 1.00 97.19 85 THR A C 1
ATOM 700 O O . THR A 1 85 ? -17.123 7.182 -1.874 1.00 97.19 85 THR A O 1
ATOM 703 N N . ASN A 1 86 ? -17.040 6.145 0.107 1.00 97.25 86 ASN A N 1
ATOM 704 C CA . ASN A 1 86 ? -18.428 5.681 0.093 1.00 97.25 86 ASN A CA 1
ATOM 705 C C . ASN A 1 86 ? -18.966 5.529 1.530 1.00 97.25 86 ASN A C 1
ATOM 707 O O . ASN A 1 86 ? -18.283 5.887 2.487 1.00 97.25 86 ASN A O 1
ATOM 711 N N . LYS A 1 87 ? -20.166 4.954 1.680 1.00 97.50 87 LYS A N 1
ATOM 712 C CA . LYS A 1 87 ? -20.824 4.724 2.982 1.00 97.50 87 LYS A CA 1
ATOM 713 C C . LYS A 1 87 ? -20.026 3.853 3.961 1.00 97.50 87 LYS A C 1
ATOM 715 O O . LYS A 1 87 ? -20.326 3.847 5.147 1.00 97.50 87 LYS A O 1
ATOM 720 N N . GLU A 1 88 ? -19.022 3.124 3.476 1.00 97.06 88 GLU A N 1
ATOM 721 C CA . GLU A 1 88 ? -18.141 2.293 4.300 1.00 97.06 88 GLU A CA 1
ATOM 722 C C . GLU A 1 88 ? -16.876 3.041 4.742 1.00 97.06 88 GLU A C 1
ATOM 724 O O . GLU A 1 88 ? -16.096 2.479 5.496 1.00 97.06 88 GLU A O 1
ATOM 729 N N . GLY A 1 89 ? -16.615 4.254 4.245 1.00 97.50 89 GLY A N 1
ATOM 730 C CA . GLY A 1 89 ? -15.462 5.073 4.630 1.00 97.50 89 GLY A CA 1
ATOM 731 C C . GLY A 1 89 ? -14.682 5.643 3.449 1.00 97.50 89 GLY A C 1
ATOM 732 O O . GLY A 1 89 ? -15.055 5.486 2.278 1.00 97.50 89 GLY A O 1
ATOM 733 N N . GLN A 1 90 ? -13.553 6.276 3.758 1.00 98.00 90 GLN A N 1
ATOM 734 C CA . GLN A 1 90 ? -12.699 6.997 2.812 1.00 98.00 90 GLN A CA 1
ATOM 735 C C . GLN A 1 90 ? -11.402 6.229 2.554 1.00 98.00 90 GLN A C 1
ATOM 737 O O . GLN A 1 90 ? -10.621 5.968 3.471 1.00 98.00 90 GLN A O 1
ATOM 742 N N . GLY A 1 91 ? -11.183 5.837 1.299 1.00 97.56 91 GLY A N 1
ATOM 743 C CA . GLY A 1 91 ? -9.988 5.113 0.885 1.00 97.56 91 GLY A CA 1
ATOM 744 C C . GLY A 1 91 ? -8.908 6.027 0.310 1.00 97.56 91 GLY A C 1
ATOM 745 O O . GLY A 1 91 ? -9.185 6.918 -0.492 1.00 97.56 91 GLY A O 1
ATOM 746 N N . THR A 1 92 ? -7.662 5.749 0.664 1.00 98.25 92 THR A N 1
ATOM 747 C CA . THR A 1 92 ? -6.471 6.490 0.251 1.00 98.25 92 THR A CA 1
ATOM 748 C C . THR A 1 92 ? -5.596 5.616 -0.637 1.00 98.25 92 THR A C 1
ATOM 750 O O . THR A 1 92 ? -5.404 4.431 -0.372 1.00 98.25 92 THR A O 1
ATOM 753 N N . ILE A 1 93 ? -5.040 6.209 -1.688 1.00 98.12 93 ILE A N 1
ATOM 754 C CA . ILE A 1 93 ? -4.091 5.576 -2.600 1.00 98.12 93 ILE A CA 1
ATOM 755 C C . ILE A 1 93 ? -2.737 6.255 -2.456 1.00 98.12 93 ILE A C 1
ATOM 757 O O . ILE A 1 93 ? -2.654 7.484 -2.459 1.00 98.12 93 ILE A O 1
ATOM 761 N N . ILE A 1 94 ? -1.686 5.446 -2.370 1.00 98.06 94 ILE A N 1
ATOM 762 C CA . ILE A 1 94 ? -0.288 5.879 -2.361 1.00 98.06 94 ILE A CA 1
ATOM 763 C C . ILE A 1 94 ? 0.433 5.130 -3.482 1.00 98.06 94 ILE A C 1
ATOM 765 O O . ILE A 1 94 ? 0.340 3.909 -3.573 1.00 98.06 94 ILE A O 1
ATOM 769 N N . GLU A 1 95 ? 1.129 5.854 -4.353 1.00 96.56 95 GLU A N 1
ATOM 770 C CA . GLU A 1 95 ? 1.873 5.302 -5.494 1.00 96.56 95 GLU A CA 1
ATOM 771 C C . GLU A 1 95 ? 3.330 5.754 -5.399 1.00 96.56 95 GLU A C 1
ATOM 773 O O . GLU A 1 95 ? 3.590 6.951 -5.277 1.00 96.56 95 GLU A O 1
ATOM 778 N N . SER A 1 96 ? 4.282 4.823 -5.420 1.00 94.75 96 SER A N 1
ATOM 779 C CA . SER A 1 96 ? 5.707 5.125 -5.249 1.00 94.75 96 SER A CA 1
ATOM 780 C C . SER A 1 96 ? 6.556 4.403 -6.283 1.00 94.75 96 SER A C 1
ATOM 782 O O . SER A 1 96 ? 6.342 3.225 -6.556 1.00 94.75 96 SER A O 1
ATOM 784 N N . THR A 1 97 ? 7.561 5.101 -6.814 1.00 91.31 97 THR A N 1
ATOM 785 C CA . THR A 1 97 ? 8.585 4.557 -7.723 1.00 91.31 97 THR A CA 1
ATOM 786 C C . THR A 1 97 ? 9.905 4.254 -7.012 1.00 91.31 97 THR A C 1
ATOM 788 O O . THR A 1 97 ? 10.881 3.885 -7.660 1.00 91.31 97 THR A O 1
ATOM 791 N N . LYS A 1 98 ? 9.983 4.462 -5.690 1.00 90.12 98 LYS A N 1
ATOM 792 C CA . LYS A 1 98 ? 11.245 4.451 -4.931 1.00 90.12 98 LYS A CA 1
ATOM 793 C C . LYS A 1 98 ? 11.834 3.047 -4.733 1.00 90.12 98 LYS A C 1
ATOM 795 O O . LYS A 1 98 ? 12.987 2.925 -4.329 1.00 90.12 98 LYS A O 1
ATOM 800 N N . GLY A 1 99 ? 11.052 1.992 -4.971 1.00 90.31 99 GLY A N 1
ATOM 801 C CA . GLY A 1 99 ? 11.435 0.595 -4.715 1.00 90.31 99 GLY A CA 1
ATOM 802 C C . GLY A 1 99 ? 11.376 0.194 -3.237 1.00 90.31 99 GLY A C 1
ATOM 803 O O . GLY A 1 99 ? 11.462 -0.984 -2.913 1.00 90.31 99 GLY A O 1
ATOM 804 N N . LYS A 1 100 ? 11.211 1.159 -2.328 1.00 94.44 100 LYS A N 1
ATOM 805 C CA . LYS A 1 100 ? 10.976 0.937 -0.901 1.00 94.44 100 LYS A CA 1
ATOM 806 C C . LYS A 1 100 ? 10.151 2.071 -0.309 1.00 94.44 100 LYS A C 1
ATOM 808 O O . LYS A 1 100 ? 10.357 3.235 -0.665 1.00 94.44 100 LYS A O 1
ATOM 813 N N . ILE A 1 101 ? 9.256 1.750 0.618 1.00 96.38 101 ILE A N 1
ATOM 814 C CA . ILE A 1 101 ? 8.438 2.741 1.320 1.00 96.38 101 ILE A CA 1
ATOM 815 C C . ILE A 1 101 ? 8.115 2.274 2.737 1.00 96.38 101 ILE A C 1
ATOM 817 O O . ILE A 1 101 ? 7.802 1.105 2.950 1.00 96.38 101 ILE A O 1
ATOM 821 N N . ASN A 1 102 ? 8.144 3.214 3.680 1.00 97.38 102 ASN A N 1
ATOM 822 C CA . ASN A 1 102 ? 7.570 3.054 5.006 1.00 97.38 102 ASN A CA 1
ATOM 823 C C . ASN A 1 102 ? 6.461 4.094 5.180 1.00 97.38 102 ASN A C 1
ATOM 825 O O . ASN A 1 102 ? 6.688 5.297 4.994 1.00 97.38 102 ASN A O 1
ATOM 829 N N . ILE A 1 103 ? 5.273 3.618 5.538 1.00 98.00 103 ILE A N 1
ATOM 830 C CA . ILE A 1 103 ? 4.082 4.429 5.781 1.00 98.00 103 ILE A CA 1
ATOM 831 C C . ILE A 1 103 ? 3.657 4.203 7.227 1.00 98.00 103 ILE A C 1
ATOM 833 O O . ILE A 1 103 ? 3.519 3.065 7.670 1.00 98.00 103 ILE A O 1
ATOM 837 N N . GLU A 1 104 ? 3.423 5.288 7.952 1.00 98.25 104 GLU A N 1
ATOM 838 C CA . GLU A 1 104 ? 2.761 5.255 9.252 1.00 98.25 104 GLU A CA 1
ATOM 839 C C . GLU A 1 104 ? 1.429 5.974 9.118 1.00 98.25 104 GLU A C 1
ATOM 841 O O . GLU A 1 104 ? 1.370 7.095 8.601 1.00 98.25 104 GLU A O 1
ATOM 846 N N . LEU A 1 105 ? 0.356 5.320 9.546 1.00 98.19 105 LEU A N 1
ATOM 847 C CA . LEU A 1 105 ? -0.993 5.853 9.452 1.00 98.19 105 LEU A CA 1
ATOM 848 C C . LEU A 1 105 ? -1.758 5.634 10.747 1.00 98.19 105 LEU A C 1
ATOM 850 O O . LEU A 1 105 ? -1.519 4.671 11.466 1.00 98.19 105 LEU A O 1
ATOM 854 N N . GLN A 1 106 ? -2.699 6.527 11.008 1.00 98.62 106 GLN A N 1
ATOM 855 C CA . GLN A 1 106 ? -3.647 6.451 12.105 1.00 98.62 106 GLN A CA 1
ATOM 856 C C . GLN A 1 106 ? -5.029 6.107 11.552 1.00 98.62 106 GLN A C 1
ATOM 858 O O . GLN A 1 106 ? -5.496 6.751 10.607 1.00 98.62 106 GLN A O 1
ATOM 863 N N . CYS A 1 107 ? -5.693 5.118 12.140 1.00 98.62 107 CYS A N 1
ATOM 864 C CA . CYS A 1 107 ? -7.076 4.780 11.822 1.00 98.62 107 CYS A CA 1
ATOM 865 C C . CYS A 1 107 ? -8.018 5.723 12.575 1.00 98.62 107 CYS A C 1
ATOM 867 O O . CYS A 1 107 ? -7.921 5.862 13.791 1.00 98.62 107 CYS A O 1
ATOM 869 N N . ILE A 1 108 ? -8.926 6.385 11.858 1.00 98.44 108 ILE A N 1
ATOM 870 C CA . ILE A 1 108 ? -9.960 7.233 12.456 1.00 98.44 108 ILE A CA 1
ATOM 871 C C . ILE A 1 108 ? -11.250 6.425 12.528 1.00 98.44 108 ILE A C 1
ATOM 873 O O . ILE A 1 108 ? -11.735 5.961 11.492 1.00 98.44 108 ILE A O 1
ATOM 877 N N . ASN A 1 109 ? -11.791 6.310 13.741 1.00 98.56 109 ASN A N 1
ATOM 878 C CA . ASN A 1 109 ? -12.892 5.437 14.147 1.00 98.56 109 ASN A CA 1
ATOM 879 C C . ASN A 1 109 ? -12.561 3.938 14.096 1.00 98.56 109 ASN A C 1
ATOM 881 O O . ASN A 1 109 ? -11.752 3.476 13.288 1.00 98.56 109 ASN A O 1
ATOM 885 N N . LYS A 1 110 ? -13.228 3.174 14.970 1.00 98.50 110 LYS A N 1
ATOM 886 C CA . LYS A 1 110 ? -13.186 1.708 14.962 1.00 98.50 110 LYS A CA 1
ATOM 887 C C . LYS A 1 110 ? -13.718 1.185 13.628 1.00 98.50 110 LYS A C 1
ATOM 889 O O . LYS A 1 110 ? -14.716 1.699 13.117 1.00 98.50 110 LYS A O 1
ATOM 894 N N . GLY A 1 111 ? -13.071 0.169 13.075 1.00 98.31 111 GLY A N 1
ATOM 895 C CA . GLY A 1 111 ? -13.466 -0.422 11.803 1.00 98.31 111 GLY A CA 1
ATOM 896 C C . GLY A 1 111 ? -12.572 -1.584 11.402 1.00 98.31 111 GLY A C 1
ATOM 897 O O . GLY A 1 111 ? -11.846 -2.135 12.223 1.00 98.31 111 GLY A O 1
ATOM 898 N N . THR A 1 112 ? -12.608 -1.936 10.125 1.00 98.69 112 THR A N 1
ATOM 899 C CA . THR A 1 112 ? -11.737 -2.950 9.545 1.00 98.69 112 THR A CA 1
ATOM 900 C C . THR A 1 112 ? -10.829 -2.318 8.503 1.00 98.69 112 THR A C 1
ATOM 902 O O . THR A 1 112 ? -11.273 -1.882 7.439 1.00 98.69 112 THR A O 1
ATOM 905 N N . LEU A 1 113 ? -9.534 -2.284 8.793 1.00 98.56 113 LEU A N 1
ATOM 906 C CA . LEU A 1 113 ? -8.519 -1.810 7.873 1.00 98.56 113 LEU A CA 1
ATOM 907 C C . LEU A 1 113 ? -8.278 -2.839 6.771 1.00 98.56 113 LEU A C 1
ATOM 909 O O . LEU A 1 113 ? -7.936 -3.988 7.042 1.00 98.56 113 LEU A O 1
ATOM 913 N N . GLU A 1 114 ? -8.388 -2.397 5.525 1.00 98.44 114 GLU A N 1
ATOM 914 C CA . GLU A 1 114 ? -7.998 -3.142 4.337 1.00 98.44 114 GLU A CA 1
ATOM 915 C C . GLU A 1 114 ? -6.834 -2.431 3.643 1.00 98.44 114 GLU A C 1
ATOM 917 O O . GLU A 1 114 ? -6.905 -1.240 3.333 1.00 98.44 114 GLU A O 1
ATOM 922 N N . ILE A 1 115 ? -5.764 -3.180 3.381 1.00 98.38 115 ILE A N 1
ATOM 923 C CA . ILE A 1 115 ? -4.591 -2.735 2.625 1.00 98.38 115 ILE A CA 1
ATOM 924 C C . ILE A 1 115 ? -4.452 -3.660 1.423 1.00 98.38 115 ILE A C 1
ATOM 926 O O . ILE A 1 115 ? -4.471 -4.880 1.570 1.00 98.38 115 ILE A O 1
ATOM 930 N N . ALA A 1 116 ? -4.301 -3.097 0.229 1.00 98.06 116 ALA A N 1
ATOM 931 C CA . ALA A 1 116 ? -4.039 -3.853 -0.984 1.00 98.06 116 ALA A CA 1
ATOM 932 C C . ALA A 1 116 ? -2.832 -3.281 -1.732 1.00 98.06 116 ALA A C 1
ATOM 934 O O . ALA A 1 116 ? -2.909 -2.188 -2.299 1.00 98.06 116 ALA A O 1
ATOM 935 N N . THR A 1 117 ? -1.755 -4.060 -1.775 1.00 97.44 117 THR A N 1
ATOM 936 C CA . THR A 1 117 ? -0.508 -3.743 -2.481 1.00 97.44 117 THR A CA 1
ATOM 937 C C . THR A 1 117 ? -0.530 -4.373 -3.871 1.00 97.44 117 THR A C 1
ATOM 939 O O . THR A 1 117 ? -0.798 -5.568 -4.010 1.00 97.44 117 THR A O 1
ATOM 942 N N . ARG A 1 118 ? -0.292 -3.574 -4.915 1.00 96.19 118 ARG A N 1
ATOM 943 C CA . ARG A 1 118 ? -0.407 -3.986 -6.326 1.00 96.19 118 ARG A CA 1
ATOM 944 C C . ARG A 1 118 ? 0.439 -3.123 -7.259 1.00 96.19 118 ARG A C 1
ATOM 946 O O . ARG A 1 118 ? 0.929 -2.074 -6.852 1.00 96.19 118 ARG A O 1
ATOM 953 N N . SER A 1 119 ? 0.551 -3.519 -8.525 1.00 93.75 119 SER A N 1
ATOM 954 C CA . SER A 1 119 ? 1.013 -2.615 -9.586 1.00 93.75 119 SER A CA 1
ATOM 955 C C . SER A 1 119 ? -0.087 -1.622 -10.004 1.00 93.75 119 SER A C 1
ATOM 957 O O . SER A 1 119 ? -1.276 -1.791 -9.693 1.00 93.75 119 SER A O 1
ATOM 959 N N . ILE A 1 120 ? 0.303 -0.543 -10.684 1.00 93.50 120 ILE A N 1
ATOM 960 C CA . ILE A 1 120 ? -0.635 0.498 -11.125 1.00 93.50 120 ILE A CA 1
ATOM 961 C C . ILE A 1 120 ? -1.586 0.012 -12.232 1.00 93.50 120 ILE A C 1
ATOM 963 O O . ILE A 1 120 ? -1.288 -0.931 -12.963 1.00 93.50 120 ILE A O 1
ATOM 967 N N . ASP A 1 121 ? -2.735 0.684 -12.377 1.00 91.75 121 ASP A N 1
ATOM 968 C CA . ASP A 1 121 ? -3.579 0.527 -13.573 1.00 91.75 121 ASP A CA 1
ATOM 969 C C . AS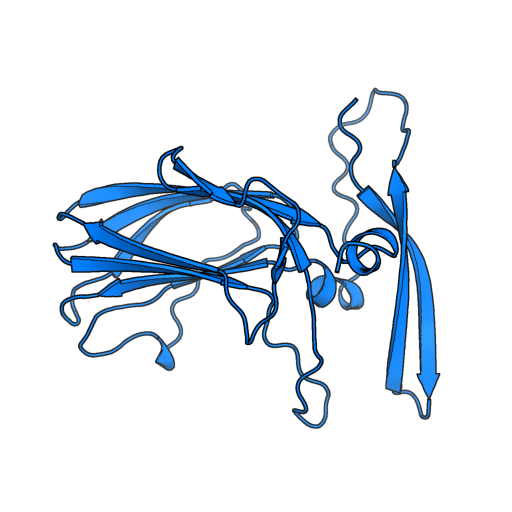P A 1 121 ? -2.979 1.371 -14.702 1.00 91.75 121 ASP A C 1
ATOM 971 O O . ASP A 1 121 ? -3.238 2.572 -14.779 1.00 91.75 121 ASP A O 1
ATOM 975 N N . PHE A 1 122 ? -2.137 0.762 -15.535 1.00 88.50 122 PHE A N 1
ATOM 976 C CA . PHE A 1 122 ? -1.557 1.421 -16.701 1.00 88.50 122 PHE A CA 1
ATOM 977 C C . PHE A 1 122 ? -2.319 1.036 -17.967 1.00 88.50 122 PHE A C 1
ATOM 979 O O . PHE A 1 122 ? -2.629 -0.137 -18.197 1.00 88.50 122 PHE A O 1
ATOM 986 N N . ARG A 1 123 ? -2.644 2.039 -18.782 1.00 88.06 123 ARG A N 1
ATOM 987 C CA . ARG A 1 123 ? -3.432 1.877 -20.003 1.00 88.06 123 ARG A CA 1
ATOM 988 C C . ARG A 1 123 ? -2.766 2.608 -21.156 1.00 88.06 123 ARG A C 1
ATOM 990 O O . ARG A 1 123 ? -2.201 3.679 -20.952 1.00 88.06 123 ARG A O 1
ATOM 997 N N . ASP A 1 124 ? -2.858 2.025 -22.343 1.00 83.88 124 ASP A N 1
ATOM 998 C CA . ASP A 1 124 ? -2.423 2.668 -23.579 1.00 83.88 124 ASP A CA 1
ATOM 999 C C . ASP A 1 124 ? -3.379 3.802 -24.004 1.00 83.88 124 ASP A C 1
ATOM 1001 O O . ASP A 1 124 ? -4.397 4.084 -23.357 1.00 83.88 124 ASP A O 1
ATOM 1005 N N . LYS A 1 125 ? -3.065 4.448 -25.133 1.00 87.12 125 LYS A N 1
ATOM 1006 C CA . LYS A 1 125 ? -3.890 5.514 -25.728 1.00 87.12 125 LYS A CA 1
ATOM 1007 C C . LYS A 1 125 ? -5.314 5.064 -26.088 1.00 87.12 125 LYS A C 1
ATOM 1009 O O . LYS A 1 125 ? -6.230 5.882 -26.092 1.00 87.12 125 LYS A O 1
ATOM 1014 N N . ASN A 1 126 ? -5.514 3.766 -26.313 1.00 90.88 126 ASN A N 1
ATOM 1015 C CA . ASN A 1 126 ? -6.800 3.146 -26.628 1.00 90.88 126 ASN A CA 1
ATOM 1016 C C . ASN A 1 126 ? -7.550 2.685 -25.362 1.00 90.88 126 ASN A C 1
ATOM 1018 O O . ASN A 1 126 ? -8.573 2.007 -25.453 1.00 90.88 126 ASN A O 1
ATOM 1022 N N . LYS A 1 127 ? -7.065 3.058 -24.166 1.00 89.44 127 LYS A N 1
ATOM 1023 C CA . LYS A 1 127 ? -7.589 2.659 -22.846 1.00 89.44 127 LYS A CA 1
ATOM 1024 C C . LYS A 1 127 ? -7.490 1.155 -22.560 1.00 89.44 127 LYS A C 1
ATOM 1026 O O . LYS A 1 127 ? -8.068 0.691 -21.563 1.00 89.44 127 LYS A O 1
ATOM 1031 N N . LYS A 1 128 ? -6.747 0.397 -23.370 1.00 87.19 128 LYS A N 1
ATOM 1032 C CA . LYS A 1 128 ? -6.463 -1.018 -23.132 1.00 87.19 128 LYS A CA 1
ATOM 1033 C C . LYS A 1 128 ? -5.443 -1.122 -22.008 1.00 87.19 128 LYS A C 1
ATOM 1035 O O . LYS A 1 128 ? -4.440 -0.413 -21.982 1.00 87.19 128 LYS A O 1
ATOM 1040 N N . ARG A 1 129 ? -5.721 -1.997 -21.043 1.00 83.88 129 ARG A N 1
ATOM 1041 C CA . ARG A 1 129 ? -4.831 -2.223 -19.902 1.00 83.88 129 ARG A CA 1
ATOM 1042 C C . ARG A 1 129 ? -3.575 -2.954 -20.359 1.00 83.88 129 ARG A C 1
ATOM 1044 O O . ARG A 1 129 ? -3.670 -4.015 -20.971 1.00 83.88 129 ARG A O 1
ATOM 1051 N N . ILE A 1 130 ? -2.426 -2.406 -19.990 1.00 82.75 130 ILE A N 1
ATOM 1052 C CA . ILE A 1 130 ? -1.129 -3.047 -20.167 1.00 82.75 130 ILE A CA 1
ATOM 1053 C C . ILE A 1 130 ? -0.832 -3.829 -18.879 1.00 82.75 130 ILE A C 1
ATOM 1055 O O . ILE A 1 130 ? -0.864 -3.242 -17.792 1.00 82.75 130 ILE A O 1
ATOM 1059 N N . PRO A 1 131 ? -0.591 -5.149 -18.955 1.00 81.56 131 PRO A N 1
ATOM 1060 C CA . PRO A 1 131 ? -0.250 -5.937 -17.783 1.00 81.56 131 PRO A CA 1
ATOM 1061 C C . PRO A 1 131 ? 1.140 -5.532 -17.288 1.00 81.56 131 PRO A C 1
ATOM 1063 O O . PRO A 1 131 ? 2.145 -5.760 -17.954 1.00 81.56 131 PRO A O 1
ATOM 1066 N N . LEU A 1 132 ? 1.181 -4.923 -16.108 1.00 85.62 132 LEU A N 1
ATOM 1067 C CA . LEU A 1 132 ? 2.418 -4.604 -15.409 1.00 85.62 132 LEU A CA 1
ATOM 1068 C C . LEU A 1 132 ? 2.533 -5.491 -14.179 1.00 85.62 132 LEU A C 1
ATOM 1070 O O . LEU A 1 132 ? 1.594 -5.552 -13.376 1.00 85.62 132 LEU A O 1
ATOM 1074 N N . ASN A 1 133 ? 3.694 -6.111 -14.003 1.00 86.44 133 ASN A N 1
ATOM 1075 C CA . ASN A 1 133 ? 4.030 -6.814 -12.771 1.00 86.44 133 ASN A CA 1
ATOM 1076 C C . ASN A 1 133 ? 5.138 -6.049 -12.049 1.00 86.44 133 ASN A C 1
ATOM 1078 O O . ASN A 1 133 ? 5.932 -5.343 -12.667 1.00 86.44 133 ASN A O 1
ATOM 1082 N N . ILE A 1 134 ? 5.176 -6.194 -10.734 1.00 89.31 134 ILE A N 1
ATOM 1083 C CA . ILE A 1 134 ? 6.312 -5.794 -9.908 1.00 89.31 134 ILE A CA 1
ATOM 1084 C C . ILE A 1 134 ? 6.657 -6.968 -8.999 1.00 89.31 134 ILE A C 1
ATOM 1086 O O . ILE A 1 134 ? 5.776 -7.739 -8.615 1.00 89.31 134 ILE A O 1
ATOM 1090 N N . ASP A 1 135 ? 7.937 -7.109 -8.686 1.00 91.38 135 ASP A N 1
ATOM 1091 C CA . ASP A 1 135 ? 8.439 -8.154 -7.804 1.00 91.38 135 ASP A CA 1
ATOM 1092 C C . ASP A 1 135 ? 8.455 -7.612 -6.371 1.00 91.38 135 ASP A C 1
ATOM 1094 O O . ASP A 1 135 ? 9.323 -6.814 -6.002 1.00 91.38 135 ASP A O 1
ATOM 1098 N N . LEU A 1 136 ? 7.437 -7.971 -5.588 1.00 93.00 136 LEU A N 1
ATOM 1099 C CA . LEU A 1 136 ? 7.319 -7.591 -4.187 1.00 93.00 136 LEU A CA 1
ATOM 1100 C C . LEU A 1 136 ? 8.211 -8.511 -3.349 1.00 93.00 136 LEU A C 1
ATOM 1102 O O . LEU A 1 136 ? 7.927 -9.696 -3.199 1.00 93.00 136 LEU A O 1
ATOM 1106 N N . LYS A 1 137 ? 9.274 -7.946 -2.777 1.00 93.06 137 LYS A N 1
ATOM 1107 C CA . LYS A 1 137 ? 10.281 -8.689 -2.005 1.00 93.06 137 LYS A CA 1
ATOM 1108 C C . LYS A 1 137 ? 9.949 -8.758 -0.523 1.00 93.06 137 LYS A C 1
ATOM 1110 O O . LYS A 1 137 ? 10.212 -9.756 0.140 1.00 93.06 137 LYS A O 1
ATOM 1115 N N . LYS A 1 138 ? 9.395 -7.665 0.004 1.00 95.00 138 LYS A N 1
ATOM 1116 C CA . LYS A 1 138 ? 9.048 -7.520 1.417 1.00 95.00 138 LYS A CA 1
ATOM 1117 C C . LYS A 1 138 ? 7.735 -6.768 1.543 1.00 95.00 138 LYS A C 1
ATOM 1119 O O . LYS A 1 138 ? 7.554 -5.727 0.913 1.00 95.00 138 LYS A O 1
ATOM 1124 N N . LEU A 1 139 ? 6.863 -7.265 2.412 1.00 97.38 139 LEU A N 1
ATOM 1125 C CA . LEU A 1 139 ? 5.732 -6.516 2.948 1.00 97.38 139 LEU A CA 1
ATOM 1126 C C . LEU A 1 139 ? 5.561 -6.885 4.418 1.00 97.38 139 LEU A C 1
ATOM 1128 O O . LEU A 1 139 ? 5.315 -8.049 4.734 1.00 97.38 139 LEU A O 1
ATOM 1132 N N . THR A 1 140 ? 5.673 -5.908 5.310 1.00 97.31 140 THR A N 1
ATOM 1133 C CA . THR A 1 140 ? 5.392 -6.068 6.739 1.00 97.31 140 THR A CA 1
ATOM 1134 C C . THR A 1 140 ? 4.314 -5.082 7.166 1.00 97.31 140 THR A C 1
ATOM 1136 O O . THR A 1 140 ? 4.284 -3.934 6.719 1.00 97.31 140 THR A O 1
ATOM 1139 N N . ILE A 1 141 ? 3.420 -5.542 8.039 1.00 97.19 141 ILE A N 1
ATOM 1140 C CA . ILE A 1 141 ? 2.388 -4.718 8.671 1.00 97.19 141 ILE A CA 1
ATOM 1141 C C . ILE A 1 141 ? 2.560 -4.853 10.179 1.00 97.19 141 ILE A C 1
ATOM 1143 O O . ILE A 1 141 ? 2.502 -5.962 10.699 1.00 97.19 141 ILE A O 1
ATOM 1147 N N . ASN A 1 142 ? 2.819 -3.753 10.888 1.00 95.94 142 ASN A N 1
ATOM 1148 C CA . ASN A 1 142 ? 3.166 -3.758 12.317 1.00 95.94 142 ASN A CA 1
ATOM 1149 C C . ASN A 1 142 ? 4.272 -4.775 12.651 1.00 95.94 142 ASN A C 1
ATOM 1151 O O . ASN A 1 142 ? 4.153 -5.555 13.592 1.00 95.94 142 ASN A O 1
ATOM 1155 N N . ASN A 1 143 ? 5.334 -4.790 11.839 1.00 93.31 143 ASN A N 1
ATOM 1156 C CA . ASN A 1 143 ? 6.454 -5.738 11.910 1.00 93.31 143 ASN A CA 1
ATOM 1157 C C . ASN A 1 143 ? 6.090 -7.215 11.661 1.00 93.31 143 ASN A C 1
ATOM 1159 O O . ASN A 1 143 ? 6.980 -8.060 11.691 1.00 93.31 143 ASN A O 1
ATOM 1163 N N . GLN A 1 14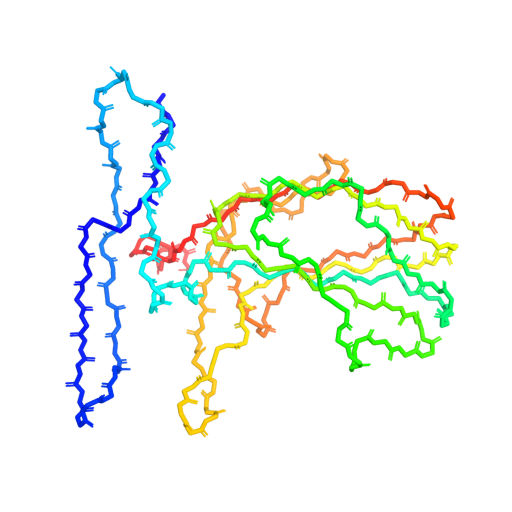4 ? 4.828 -7.541 11.362 1.00 94.50 144 GLN A N 1
ATOM 1164 C CA . GLN A 1 144 ? 4.410 -8.896 11.011 1.00 94.50 144 GLN A CA 1
ATOM 1165 C C . GLN A 1 144 ? 4.582 -9.125 9.503 1.00 94.50 144 GLN A C 1
ATOM 1167 O O . GLN A 1 144 ? 3.977 -8.391 8.706 1.00 94.50 144 GLN A O 1
ATOM 1172 N N . PRO A 1 145 ? 5.393 -10.111 9.078 1.00 94.06 145 PRO A N 1
ATOM 1173 C CA . PRO A 1 145 ? 5.626 -10.383 7.667 1.00 94.06 145 PRO A CA 1
ATOM 1174 C C . PRO A 1 145 ? 4.348 -10.879 6.990 1.00 94.06 145 PRO A C 1
ATOM 1176 O O . PRO A 1 145 ? 3.724 -11.835 7.435 1.00 94.06 145 PRO A O 1
ATOM 1179 N N . GLN A 1 146 ? 3.975 -10.217 5.899 1.00 94.25 146 GLN A N 1
ATOM 1180 C CA . GLN A 1 146 ? 2.928 -10.661 4.974 1.00 94.25 146 GLN A CA 1
ATOM 1181 C C . GLN A 1 146 ? 3.547 -11.330 3.745 1.00 94.25 146 GLN A C 1
ATOM 1183 O O . GLN A 1 146 ? 2.989 -12.277 3.204 1.00 94.25 146 GLN A O 1
ATOM 1188 N N . ILE A 1 147 ? 4.714 -10.833 3.320 1.00 91.62 147 ILE A N 1
ATOM 1189 C CA . ILE A 1 147 ? 5.541 -11.384 2.245 1.00 91.62 147 ILE A CA 1
ATOM 1190 C C . ILE A 1 147 ? 7.005 -11.305 2.682 1.00 91.62 147 ILE A C 1
ATOM 1192 O O . ILE A 1 147 ? 7.471 -10.241 3.101 1.00 91.62 147 ILE A O 1
ATOM 1196 N N . ASN A 1 148 ? 7.716 -12.427 2.571 1.00 87.44 148 ASN A N 1
ATOM 1197 C CA . ASN A 1 148 ? 9.142 -12.576 2.885 1.00 87.44 148 ASN A CA 1
ATOM 1198 C C . ASN A 1 148 ? 9.934 -13.294 1.774 1.00 87.44 148 ASN A C 1
ATOM 1200 O O . ASN A 1 148 ? 11.085 -13.669 1.985 1.00 87.44 148 ASN A O 1
ATOM 1204 N N . LYS A 1 149 ? 9.308 -13.497 0.613 1.00 85.25 149 LYS A N 1
ATOM 1205 C CA . LYS A 1 149 ? 9.908 -14.058 -0.596 1.00 85.25 149 LYS A CA 1
ATOM 1206 C C . LYS A 1 149 ? 9.452 -13.254 -1.806 1.00 85.25 149 LYS A C 1
ATOM 1208 O O . LYS A 1 149 ? 8.371 -12.661 -1.768 1.00 85.25 149 LYS A O 1
ATOM 1213 N N . ASN A 1 150 ? 10.241 -13.275 -2.873 1.00 87.44 150 ASN A N 1
ATOM 1214 C CA . ASN A 1 150 ? 9.889 -12.640 -4.137 1.00 87.44 150 ASN A CA 1
ATOM 1215 C C . ASN A 1 150 ? 8.508 -13.116 -4.600 1.00 87.44 150 ASN A C 1
ATOM 1217 O O . ASN A 1 150 ? 8.211 -14.310 -4.618 1.00 87.44 150 ASN A O 1
ATOM 1221 N N . THR A 1 151 ? 7.629 -12.157 -4.871 1.00 90.12 151 THR A N 1
ATOM 1222 C CA . THR A 1 151 ? 6.237 -12.411 -5.234 1.00 90.12 151 THR A CA 1
ATOM 1223 C C . THR A 1 151 ? 5.848 -11.457 -6.347 1.00 90.12 151 THR A C 1
ATOM 1225 O O . THR A 1 151 ? 5.782 -10.241 -6.147 1.00 90.12 151 THR A O 1
ATOM 1228 N N . LEU A 1 152 ? 5.543 -12.004 -7.522 1.00 90.75 152 LEU A N 1
ATOM 1229 C CA . LEU A 1 152 ? 4.990 -11.226 -8.623 1.00 90.75 152 LEU A CA 1
ATOM 1230 C C . LEU A 1 152 ? 3.581 -10.744 -8.266 1.00 90.75 152 LEU A C 1
ATOM 1232 O O . LEU A 1 152 ? 2.666 -11.539 -8.044 1.00 90.75 152 LEU A O 1
ATOM 1236 N N . ILE A 1 153 ? 3.389 -9.427 -8.251 1.00 91.00 153 ILE A N 1
ATOM 1237 C CA . ILE A 1 153 ? 2.083 -8.809 -8.009 1.00 91.00 153 ILE A CA 1
ATOM 1238 C C . ILE A 1 153 ? 1.655 -7.987 -9.219 1.00 91.00 153 ILE A C 1
ATOM 1240 O O . ILE A 1 153 ? 2.461 -7.329 -9.878 1.00 91.00 153 ILE A O 1
ATOM 1244 N N . THR A 1 154 ? 0.355 -8.017 -9.503 1.00 91.62 154 THR A N 1
ATOM 1245 C CA . THR A 1 154 ? -0.252 -7.311 -10.640 1.00 91.62 154 THR A CA 1
ATOM 1246 C C . THR A 1 154 ? -1.411 -6.452 -10.165 1.00 91.62 154 THR A C 1
ATOM 1248 O O . THR A 1 154 ? -1.909 -6.619 -9.050 1.00 91.62 154 THR A O 1
ATOM 1251 N N . HIS A 1 155 ? -1.905 -5.565 -11.025 1.00 91.44 155 HIS A N 1
ATOM 1252 C CA . HIS A 1 155 ? -3.074 -4.748 -10.722 1.00 91.44 155 HIS A CA 1
ATOM 1253 C C . HIS A 1 155 ? -4.297 -5.597 -10.322 1.00 91.44 155 HIS A C 1
ATOM 1255 O O . HIS A 1 155 ? -5.035 -5.240 -9.400 1.00 91.44 155 HIS A O 1
ATOM 1261 N N . ASN A 1 156 ? -4.494 -6.729 -11.008 1.00 91.38 156 ASN A N 1
ATOM 1262 C CA . ASN A 1 156 ? -5.642 -7.619 -10.818 1.00 91.38 156 ASN A CA 1
ATOM 1263 C C . ASN A 1 156 ? -5.423 -8.659 -9.707 1.00 91.38 156 ASN A C 1
ATOM 1265 O O . ASN A 1 156 ? -6.398 -9.192 -9.183 1.00 91.38 156 ASN A O 1
ATOM 1269 N N . LYS A 1 157 ? -4.168 -8.941 -9.340 1.00 92.31 157 LYS A N 1
ATOM 1270 C CA . LYS A 1 157 ? -3.793 -9.885 -8.277 1.00 92.31 157 LYS A CA 1
ATOM 1271 C C . LYS A 1 157 ? -3.044 -9.143 -7.156 1.00 92.31 157 LYS A C 1
ATOM 1273 O O . LYS A 1 157 ? -1.828 -9.294 -7.042 1.00 92.31 157 LYS A O 1
ATOM 1278 N N . PRO A 1 158 ? -3.737 -8.289 -6.377 1.00 95.25 158 PRO A N 1
ATOM 1279 C CA . PRO A 1 158 ? -3.132 -7.584 -5.253 1.00 95.25 158 PRO A CA 1
ATOM 1280 C C . PRO A 1 158 ? -2.840 -8.535 -4.089 1.00 95.25 158 PRO A C 1
ATOM 1282 O O . PRO A 1 158 ? -3.630 -9.440 -3.815 1.00 95.25 158 PRO A O 1
ATOM 1285 N N . ILE A 1 159 ? -1.793 -8.241 -3.320 1.00 96.19 159 ILE A N 1
ATOM 1286 C CA . ILE A 1 159 ? -1.628 -8.798 -1.973 1.00 96.19 159 ILE A CA 1
ATOM 1287 C C . ILE A 1 159 ? -2.497 -7.987 -1.024 1.00 96.19 159 ILE A C 1
ATOM 1289 O O . ILE A 1 159 ? -2.403 -6.758 -0.990 1.00 96.19 159 ILE A O 1
ATOM 1293 N N . ARG A 1 160 ? -3.372 -8.671 -0.288 1.00 96.75 160 ARG A N 1
ATOM 1294 C CA . ARG A 1 160 ? -4.360 -8.047 0.592 1.00 96.75 160 ARG A CA 1
ATOM 1295 C C . ARG A 1 160 ? -4.077 -8.393 2.042 1.00 96.75 160 ARG A C 1
ATOM 1297 O O . ARG A 1 160 ? -3.833 -9.546 2.368 1.00 96.75 160 ARG A O 1
ATOM 1304 N N . PHE A 1 161 ? -4.188 -7.389 2.894 1.00 97.19 161 PHE A N 1
ATOM 1305 C CA . PHE A 1 161 ? -4.185 -7.521 4.340 1.00 97.19 161 PHE A CA 1
ATOM 1306 C C . PHE A 1 161 ? -5.483 -6.936 4.888 1.00 97.19 161 PHE A C 1
ATOM 1308 O O . PHE A 1 161 ? -5.955 -5.902 4.402 1.00 97.19 161 PHE A O 1
ATOM 1315 N N . LYS A 1 162 ? -6.052 -7.600 5.893 1.00 97.81 162 LYS A N 1
ATOM 1316 C CA . LYS A 1 162 ? -7.266 -7.165 6.576 1.00 97.81 162 LYS A CA 1
ATOM 1317 C C . LYS A 1 162 ? -7.101 -7.346 8.080 1.00 97.81 162 LYS A C 1
ATOM 1319 O O . LYS A 1 162 ? -6.640 -8.398 8.5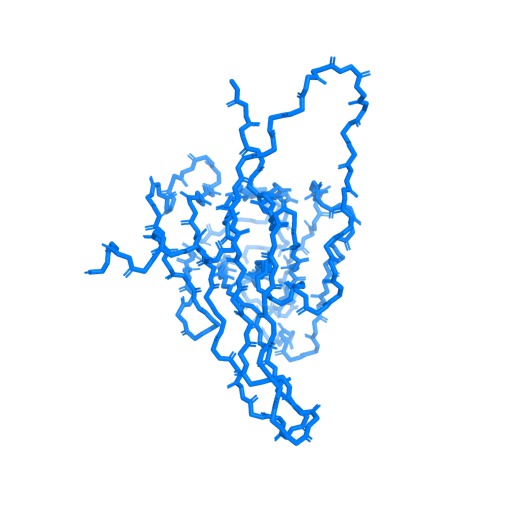13 1.00 97.81 162 LYS A O 1
ATOM 1324 N N . LYS A 1 163 ? -7.474 -6.330 8.857 1.00 97.38 163 LYS A N 1
ATOM 1325 C CA . LYS A 1 163 ? -7.419 -6.358 10.322 1.00 97.38 163 LYS A CA 1
ATOM 1326 C C . LYS A 1 163 ? -8.479 -5.435 10.915 1.00 97.38 163 LYS A C 1
ATOM 1328 O O . LYS A 1 163 ? -8.626 -4.309 10.448 1.00 97.38 163 LYS A O 1
ATOM 1333 N N . ASP A 1 164 ? -9.157 -5.884 11.964 1.00 98.50 164 ASP A N 1
ATOM 1334 C CA . ASP A 1 164 ? -9.988 -5.002 12.784 1.00 98.50 164 ASP A CA 1
ATOM 1335 C C . ASP A 1 164 ? -9.110 -4.065 13.612 1.00 98.50 164 ASP A C 1
ATOM 1337 O O . ASP A 1 164 ? -8.121 -4.488 14.217 1.00 98.50 164 ASP A O 1
ATOM 1341 N N . VAL A 1 165 ? -9.459 -2.784 13.589 1.00 98.44 165 VAL A N 1
ATOM 1342 C CA . VAL A 1 165 ? -8.689 -1.695 14.185 1.00 98.44 165 VAL A CA 1
ATOM 1343 C C . VAL A 1 165 ? -9.560 -0.852 15.101 1.00 98.44 165 VAL A C 1
ATOM 1345 O O . VAL A 1 165 ? -10.744 -0.625 14.835 1.00 98.44 165 VAL A O 1
ATOM 1348 N N . GLU A 1 166 ? -8.952 -0.350 16.168 1.00 98.56 166 GLU A N 1
ATOM 1349 C CA . GLU A 1 166 ? -9.597 0.586 17.085 1.00 98.56 166 GLU A CA 1
ATOM 1350 C C . GLU A 1 166 ? -9.392 2.048 16.655 1.00 98.56 166 GLU A C 1
ATOM 1352 O O . GLU A 1 166 ? -8.529 2.385 15.836 1.00 98.56 166 GLU A O 1
ATOM 1357 N N . ASN A 1 167 ? -10.208 2.948 17.212 1.00 98.56 167 ASN A N 1
ATOM 1358 C CA . ASN A 1 167 ? -10.045 4.379 16.968 1.00 98.56 167 ASN A CA 1
ATOM 1359 C C . ASN A 1 167 ? -8.657 4.849 17.429 1.00 98.56 167 ASN A C 1
ATOM 1361 O O . ASN A 1 167 ? -8.227 4.540 18.538 1.00 98.56 167 ASN A O 1
ATOM 1365 N N . ASN A 1 168 ? -7.996 5.650 16.596 1.00 98.44 168 ASN A N 1
ATOM 1366 C CA . ASN A 1 168 ? -6.633 6.147 16.771 1.00 98.44 168 ASN A CA 1
ATOM 1367 C C . ASN A 1 168 ? -5.530 5.079 16.717 1.00 98.44 168 ASN A C 1
ATOM 1369 O O . ASN A 1 168 ? -4.373 5.421 16.969 1.00 98.44 168 ASN A O 1
ATOM 1373 N N . GLU A 1 169 ? -5.833 3.828 16.355 1.00 98.62 169 GLU A N 1
ATOM 1374 C CA . GLU A 1 169 ? -4.806 2.796 16.210 1.00 98.62 169 GLU A CA 1
ATOM 1375 C C . GLU A 1 169 ? -3.800 3.167 15.109 1.00 98.62 169 GLU A C 1
ATOM 1377 O O . GLU A 1 169 ? -4.175 3.562 13.998 1.00 98.62 169 GLU A O 1
ATOM 1382 N N . ILE A 1 170 ? -2.509 3.034 15.426 1.00 98.56 170 ILE A N 1
ATOM 1383 C CA . ILE A 1 170 ? -1.407 3.314 14.505 1.00 98.56 170 ILE A CA 1
ATOM 1384 C C . ILE A 1 170 ? -0.978 2.029 13.805 1.00 98.56 170 ILE A C 1
ATOM 1386 O O . ILE A 1 170 ? -0.720 1.006 14.439 1.00 98.56 170 ILE A O 1
ATOM 1390 N N . ILE A 1 171 ? -0.841 2.117 12.485 1.00 98.44 171 ILE A N 1
ATOM 1391 C CA . ILE A 1 171 ? -0.428 1.019 11.622 1.00 98.44 171 ILE A CA 1
ATOM 1392 C C . ILE A 1 171 ? 0.823 1.424 10.856 1.00 98.44 171 ILE A C 1
ATOM 1394 O O . ILE A 1 171 ? 0.896 2.509 10.272 1.00 98.44 171 ILE A O 1
ATOM 1398 N N . LYS A 1 172 ? 1.807 0.526 10.850 1.00 98.44 172 LYS A N 1
ATOM 1399 C CA . LYS A 1 172 ? 3.083 0.685 10.154 1.00 98.44 172 LYS A CA 1
ATOM 1400 C C . LYS A 1 172 ? 3.147 -0.292 8.996 1.00 98.44 172 LYS A C 1
ATOM 1402 O O . LYS A 1 172 ? 3.024 -1.496 9.202 1.00 98.44 172 LYS A O 1
ATOM 1407 N N . ILE A 1 173 ? 3.340 0.233 7.796 1.00 98.25 173 ILE A N 1
ATOM 1408 C CA . ILE A 1 173 ? 3.509 -0.531 6.564 1.00 98.25 173 ILE A CA 1
ATOM 1409 C C . ILE A 1 173 ? 4.951 -0.339 6.119 1.00 98.25 173 ILE A C 1
ATOM 1411 O O . ILE A 1 173 ? 5.377 0.801 5.940 1.00 98.25 173 ILE A O 1
ATOM 1415 N N . GLU A 1 174 ? 5.678 -1.425 5.892 1.00 98.00 174 GLU A N 1
ATOM 1416 C CA . GLU A 1 174 ? 6.966 -1.385 5.200 1.00 98.00 174 GLU A CA 1
ATOM 1417 C C . GLU A 1 174 ? 6.895 -2.287 3.978 1.00 98.00 174 GLU A C 1
ATOM 1419 O O . GLU A 1 174 ? 6.449 -3.433 4.066 1.00 98.00 174 GLU A O 1
ATOM 1424 N N . ALA A 1 175 ? 7.350 -1.784 2.838 1.00 97.38 175 ALA A N 1
ATOM 1425 C CA . ALA A 1 175 ? 7.400 -2.565 1.617 1.00 97.38 175 ALA A CA 1
ATOM 1426 C C . ALA A 1 175 ? 8.680 -2.300 0.831 1.00 97.38 175 ALA A C 1
ATOM 1428 O O . ALA A 1 175 ? 9.171 -1.172 0.784 1.00 97.38 175 ALA A O 1
ATOM 1429 N N . GLU A 1 176 ? 9.175 -3.347 0.177 1.00 95.44 176 GLU A N 1
ATOM 1430 C CA . GLU A 1 176 ? 10.277 -3.294 -0.780 1.00 95.44 176 GLU A CA 1
ATOM 1431 C C . GLU A 1 176 ? 9.889 -4.079 -2.032 1.00 95.44 176 GLU A C 1
ATOM 1433 O O . GLU A 1 176 ? 9.376 -5.198 -1.945 1.00 95.44 176 GLU A O 1
ATOM 1438 N N . TRP A 1 177 ? 10.138 -3.495 -3.198 1.00 93.88 177 TRP A N 1
ATOM 1439 C CA . TRP A 1 177 ? 9.857 -4.103 -4.487 1.00 93.88 177 TRP A CA 1
ATOM 1440 C C . TRP A 1 177 ? 10.937 -3.752 -5.503 1.00 93.88 177 TRP A C 1
ATOM 1442 O O . TRP A 1 177 ? 11.661 -2.762 -5.380 1.00 93.88 177 TRP A O 1
ATOM 1452 N N . ALA A 1 178 ? 11.021 -4.567 -6.545 1.00 87.31 178 ALA A N 1
ATOM 1453 C CA . ALA A 1 178 ? 11.801 -4.266 -7.726 1.00 87.31 178 ALA A CA 1
ATOM 1454 C C . ALA A 1 178 ? 10.914 -4.296 -8.979 1.00 87.31 178 ALA A C 1
ATOM 1456 O O . ALA A 1 178 ? 9.903 -5.003 -9.021 1.00 87.31 178 ALA A O 1
ATOM 1457 N N . PRO A 1 179 ? 11.285 -3.542 -10.022 1.00 80.38 179 PRO A N 1
ATOM 1458 C CA . PRO A 1 179 ? 10.798 -3.825 -11.364 1.00 80.38 179 PRO A CA 1
ATOM 1459 C C . PRO A 1 179 ? 11.166 -5.252 -11.787 1.00 80.38 179 PRO A C 1
ATOM 1461 O O . PRO A 1 179 ? 12.158 -5.813 -11.315 1.00 80.38 179 PRO A O 1
ATOM 1464 N N . ILE A 1 180 ? 10.371 -5.822 -12.695 1.00 69.31 180 ILE A N 1
ATOM 1465 C CA . ILE A 1 180 ? 10.606 -7.170 -13.226 1.00 69.31 180 ILE A CA 1
ATOM 1466 C C . ILE A 1 180 ? 11.992 -7.225 -13.865 1.00 69.31 180 ILE A C 1
ATOM 1468 O O . ILE A 1 180 ? 12.325 -6.426 -14.745 1.00 69.31 180 ILE A O 1
ATOM 1472 N N . THR A 1 181 ? 12.776 -8.214 -13.449 1.00 57.12 181 THR A N 1
ATOM 1473 C CA . THR A 1 181 ? 14.007 -8.618 -14.130 1.00 57.12 181 THR A CA 1
ATOM 1474 C C . THR A 1 181 ? 13.791 -9.978 -14.795 1.00 57.12 181 THR A C 1
ATOM 1476 O O . THR A 1 181 ? 12.887 -10.707 -14.396 1.00 57.12 181 THR A O 1
ATOM 1479 N N . ASN A 1 182 ? 14.645 -10.377 -15.745 1.00 45.81 182 ASN A N 1
ATOM 1480 C CA . ASN A 1 182 ? 14.590 -11.729 -16.330 1.00 45.81 182 ASN A CA 1
ATOM 1481 C C . ASN A 1 182 ? 14.650 -12.850 -15.271 1.00 45.81 182 ASN A C 1
ATOM 1483 O O . ASN A 1 182 ? 14.169 -13.943 -15.532 1.00 45.81 182 ASN A O 1
ATOM 1487 N N . LYS A 1 183 ? 15.197 -12.590 -14.072 1.00 45.62 183 LYS A N 1
ATOM 1488 C CA . LYS A 1 183 ? 15.181 -13.546 -12.951 1.00 45.62 183 LYS A CA 1
ATOM 1489 C C . LYS A 1 183 ? 13.803 -13.697 -12.304 1.00 45.62 183 LYS A C 1
ATOM 1491 O O . LYS A 1 183 ? 13.457 -14.796 -11.904 1.00 45.62 183 LYS A O 1
ATOM 1496 N N . SER A 1 184 ? 13.005 -12.631 -12.259 1.00 43.38 184 SER A N 1
ATOM 1497 C CA . SER A 1 184 ? 11.654 -12.644 -11.679 1.00 43.38 184 SER A CA 1
ATOM 1498 C C . SER A 1 184 ? 10.655 -13.477 -12.500 1.00 43.38 184 SER A C 1
ATOM 1500 O O . SER A 1 184 ? 9.545 -13.690 -12.043 1.00 43.38 184 SER A O 1
ATOM 1502 N N . LEU A 1 185 ? 11.029 -13.911 -13.711 1.00 43.22 185 LEU A N 1
ATOM 1503 C CA . LEU A 1 185 ? 10.237 -14.768 -14.604 1.00 43.22 185 LEU A CA 1
ATOM 1504 C C . LEU A 1 185 ? 10.655 -16.250 -14.557 1.00 43.22 185 LEU A C 1
ATOM 1506 O O . LEU A 1 185 ? 10.063 -17.063 -15.255 1.00 43.22 185 LEU A O 1
ATOM 1510 N N . LEU A 1 186 ? 11.706 -16.590 -13.801 1.00 36.72 186 LEU A N 1
ATOM 1511 C CA . LEU A 1 186 ? 12.288 -17.939 -13.745 1.00 36.72 186 LEU A CA 1
ATOM 1512 C C . LEU A 1 186 ? 11.934 -18.697 -12.452 1.00 36.72 186 LEU A C 1
ATOM 1514 O O . LEU A 1 186 ? 12.430 -19.802 -12.256 1.00 36.72 186 LEU A O 1
ATOM 1518 N N . GLU A 1 187 ? 11.121 -18.107 -11.571 1.00 37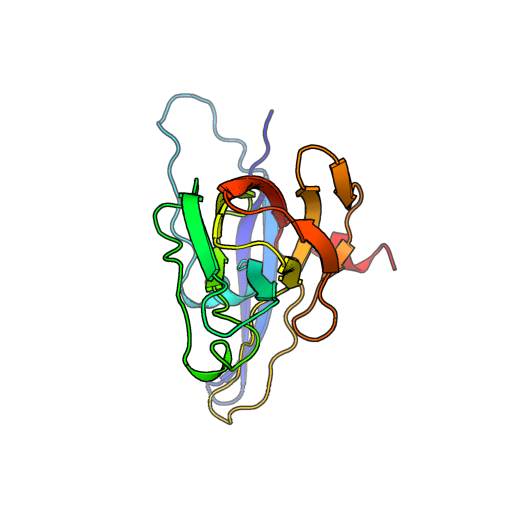.78 187 GLU A N 1
ATOM 1519 C CA . GLU A 1 187 ? 10.724 -18.689 -10.275 1.00 37.78 187 GLU A CA 1
ATOM 1520 C C . GLU A 1 187 ? 9.234 -19.100 -10.214 1.00 37.78 187 GLU A C 1
ATOM 1522 O O . GLU A 1 187 ? 8.723 -19.338 -9.119 1.00 37.78 187 GLU A O 1
ATOM 1527 N N . ASP A 1 188 ? 8.556 -19.202 -11.367 1.00 35.00 188 ASP A N 1
ATOM 1528 C CA . ASP A 1 188 ? 7.207 -19.793 -11.489 1.00 35.00 188 ASP A CA 1
ATOM 1529 C C . ASP A 1 188 ? 7.264 -21.314 -11.727 1.00 35.00 188 ASP A C 1
ATOM 1531 O O . ASP A 1 188 ? 8.039 -21.754 -12.612 1.00 35.00 188 ASP A O 1
#